Protein AF-A0A7S0CB34-F1 (afdb_monomer_lite)

Structure (mmCIF, N/CA/C/O backbone):
data_AF-A0A7S0CB34-F1
#
_entry.id   AF-A0A7S0CB34-F1
#
loop_
_atom_site.group_PDB
_atom_site.id
_atom_site.type_symbol
_atom_site.label_atom_id
_atom_site.label_alt_id
_atom_site.label_comp_id
_atom_site.label_asym_id
_atom_site.label_entity_id
_atom_site.label_seq_id
_atom_site.pdbx_PDB_ins_code
_atom_site.Cartn_x
_atom_site.Cartn_y
_atom_site.Cartn_z
_atom_site.occupancy
_atom_site.B_iso_or_equiv
_atom_site.auth_seq_id
_atom_site.auth_comp_id
_atom_site.auth_asym_id
_atom_site.auth_atom_id
_atom_site.pdbx_PDB_model_num
ATOM 1 N N . SER A 1 1 ? -10.646 -26.585 28.197 1.00 32.25 1 SER A N 1
ATOM 2 C CA . SER A 1 1 ? -11.184 -27.047 26.901 1.00 32.25 1 SER A CA 1
ATOM 3 C C . SER A 1 1 ? -10.186 -26.702 25.804 1.00 32.25 1 SER A C 1
ATOM 5 O O . SER A 1 1 ? -9.652 -25.599 25.795 1.00 32.25 1 SER A O 1
ATOM 7 N N . LYS A 1 2 ? -9.839 -27.672 24.950 1.00 26.09 2 LYS A N 1
ATOM 8 C CA . LYS A 1 2 ? -8.886 -27.508 23.841 1.00 26.09 2 LYS A CA 1
ATOM 9 C C . LYS A 1 2 ? -9.572 -26.751 22.698 1.00 26.09 2 LYS A C 1
ATOM 11 O O . LYS A 1 2 ? -10.395 -27.343 22.011 1.00 26.09 2 LYS A O 1
ATOM 16 N N . TYR A 1 3 ? -9.233 -25.483 22.486 1.00 27.52 3 TYR A N 1
ATOM 17 C CA . TYR A 1 3 ? -9.590 -24.782 21.252 1.00 27.52 3 TYR A CA 1
ATOM 18 C C . TYR A 1 3 ? -8.430 -24.913 20.265 1.00 27.52 3 TYR A C 1
ATOM 20 O O . TYR A 1 3 ? -7.372 -24.312 20.431 1.00 27.52 3 TYR A O 1
ATOM 28 N N . SER A 1 4 ? -8.625 -25.776 19.271 1.00 24.42 4 SER A N 1
ATOM 29 C CA . SER A 1 4 ? -7.793 -25.855 18.073 1.00 24.42 4 SER A CA 1
ATOM 30 C C . SER A 1 4 ? -8.169 -24.683 17.170 1.00 24.42 4 SER A C 1
ATOM 32 O O . SER A 1 4 ? -9.188 -24.741 16.484 1.00 24.42 4 SER A O 1
ATOM 34 N N . ASN A 1 5 ? -7.371 -23.615 17.175 1.00 32.81 5 ASN A N 1
ATOM 35 C CA . ASN A 1 5 ? -7.509 -22.527 16.208 1.00 32.81 5 ASN A CA 1
ATOM 36 C C . ASN A 1 5 ? -6.935 -22.987 14.867 1.00 32.81 5 ASN A C 1
ATOM 38 O O . ASN A 1 5 ? -5.775 -22.739 14.543 1.00 32.81 5 ASN A O 1
ATOM 42 N N . THR A 1 6 ? -7.740 -23.710 14.097 1.00 26.77 6 THR A N 1
ATOM 43 C CA . THR A 1 6 ? -7.386 -24.065 12.727 1.00 26.77 6 THR A CA 1
ATOM 44 C C . THR A 1 6 ? -7.659 -22.851 11.843 1.00 26.77 6 THR A C 1
ATOM 46 O O . THR A 1 6 ? -8.805 -22.512 11.557 1.00 26.77 6 THR A O 1
ATOM 49 N N . PHE A 1 7 ? -6.589 -22.162 11.452 1.00 36.44 7 PHE A N 1
ATOM 50 C CA . PHE A 1 7 ? -6.625 -21.063 10.493 1.00 36.44 7 PHE A CA 1
ATOM 51 C C . PHE A 1 7 ? -6.937 -21.627 9.107 1.00 36.44 7 PHE A C 1
ATOM 53 O O . PHE A 1 7 ? -6.121 -22.345 8.530 1.00 36.44 7 PHE A O 1
ATOM 60 N N . ILE A 1 8 ? -8.113 -21.319 8.566 1.00 29.48 8 ILE A N 1
ATOM 61 C CA . ILE A 1 8 ? -8.473 -21.735 7.211 1.00 29.48 8 ILE A CA 1
ATOM 62 C C . ILE A 1 8 ? -8.175 -20.568 6.271 1.00 29.48 8 ILE A C 1
ATOM 64 O O . ILE A 1 8 ? -8.863 -19.548 6.278 1.00 29.48 8 ILE A O 1
ATOM 68 N N . HIS A 1 9 ? -7.124 -20.715 5.465 1.00 29.52 9 HIS A N 1
ATOM 69 C CA . HIS A 1 9 ? -6.879 -19.841 4.324 1.00 29.52 9 HIS A CA 1
ATOM 70 C C . HIS A 1 9 ? -7.907 -20.159 3.234 1.00 29.52 9 HIS A C 1
ATOM 72 O O . HIS A 1 9 ? -7.786 -21.155 2.526 1.00 29.52 9 HIS A O 1
ATOM 78 N N . GLY A 1 10 ? -8.939 -19.323 3.115 1.00 25.50 10 GLY A N 1
ATOM 79 C CA . GLY A 1 10 ? -9.795 -19.310 1.934 1.00 25.50 10 GLY A CA 1
ATOM 80 C C . GLY A 1 10 ? -9.061 -18.686 0.744 1.00 25.50 10 GLY A C 1
ATOM 81 O O . GLY A 1 10 ? -8.252 -17.779 0.918 1.00 25.50 10 GLY A O 1
ATOM 82 N N . ASN A 1 11 ? -9.367 -19.149 -0.471 1.00 30.02 11 ASN A N 1
ATOM 83 C CA . ASN A 1 11 ? -8.856 -18.578 -1.730 1.00 30.02 11 ASN A CA 1
ATOM 84 C C . ASN A 1 11 ? -9.379 -17.156 -2.027 1.00 30.02 11 ASN A C 1
ATOM 86 O O . ASN A 1 11 ? -8.926 -16.516 -2.971 1.00 30.02 11 ASN A O 1
ATOM 90 N N . ASP A 1 12 ? -10.279 -16.647 -1.189 1.00 34.66 12 ASP A N 1
ATOM 91 C CA . ASP A 1 12 ? -10.622 -15.236 -1.096 1.00 34.66 12 ASP A CA 1
ATOM 92 C C . ASP A 1 12 ? -9.909 -14.665 0.133 1.00 34.66 12 ASP A C 1
ATOM 94 O O . ASP A 1 12 ? -9.918 -15.306 1.179 1.00 34.66 12 ASP A O 1
ATOM 98 N N . ASN A 1 13 ? -9.372 -13.443 0.071 1.00 37.22 13 ASN A N 1
ATOM 99 C CA . ASN A 1 13 ? -8.692 -12.736 1.180 1.00 37.22 13 ASN A CA 1
ATOM 100 C C . ASN A 1 13 ? -9.557 -12.487 2.452 1.00 37.22 13 ASN A C 1
ATOM 102 O O . ASN A 1 13 ? -9.251 -11.627 3.277 1.00 37.22 13 ASN A O 1
ATOM 106 N N . ARG A 1 14 ? -10.658 -13.219 2.626 1.00 35.69 14 ARG A N 1
ATOM 107 C CA . ARG A 1 14 ? -11.555 -13.223 3.774 1.00 35.69 14 ARG A CA 1
ATOM 108 C C . ARG A 1 14 ? -11.049 -14.241 4.797 1.00 35.69 14 ARG A C 1
ATOM 110 O O . ARG A 1 14 ? -11.250 -15.442 4.644 1.00 35.69 14 ARG A O 1
ATOM 117 N N . PHE A 1 15 ? -10.422 -13.753 5.863 1.00 39.25 15 PHE A N 1
ATOM 118 C CA . PHE A 1 15 ? -10.178 -14.561 7.055 1.00 39.25 15 PHE A CA 1
ATOM 119 C C . PHE A 1 15 ? -11.527 -14.861 7.715 1.00 39.25 15 PHE A C 1
ATOM 121 O O . PHE A 1 15 ? -12.229 -13.951 8.154 1.00 39.25 15 PHE A O 1
ATOM 128 N N . GLN A 1 16 ? -11.921 -16.131 7.758 1.00 33.12 16 GLN A N 1
ATOM 129 C CA . GLN A 1 16 ? -13.013 -16.570 8.619 1.00 33.12 16 GLN A CA 1
ATOM 130 C C . GLN A 1 16 ? -12.401 -17.200 9.862 1.00 33.12 16 GLN A C 1
ATOM 132 O O . GLN A 1 16 ? -11.728 -18.226 9.781 1.00 33.12 16 GLN A O 1
ATOM 137 N N . LEU A 1 17 ? -12.624 -16.565 11.013 1.00 37.72 17 LEU A N 1
ATOM 138 C CA . LEU A 1 17 ? -12.460 -17.249 12.288 1.00 37.72 17 LEU A CA 1
ATOM 139 C C . LEU A 1 17 ? -13.512 -18.375 12.331 1.00 37.72 17 LEU A C 1
ATOM 141 O O . LEU A 1 17 ? -14.672 -18.113 11.995 1.00 37.72 17 LEU A O 1
ATOM 145 N N . PRO A 1 18 ? -13.138 -19.621 12.662 1.00 34.47 18 PRO A N 1
ATOM 146 C CA . PRO A 1 18 ? -14.107 -20.702 12.767 1.00 34.47 18 PRO A CA 1
ATOM 147 C C . PRO A 1 18 ? -15.088 -20.417 13.916 1.00 34.47 18 PRO A C 1
ATOM 149 O O . PRO A 1 18 ? -14.665 -20.034 15.003 1.00 34.47 18 PRO A O 1
ATOM 152 N N . ASN A 1 19 ? -16.382 -20.637 13.649 1.00 38.47 19 ASN A N 1
ATOM 153 C CA . ASN A 1 19 ? -17.557 -20.365 14.496 1.00 38.47 19 ASN A CA 1
ATOM 154 C C . ASN A 1 19 ? -17.943 -18.884 14.625 1.00 38.47 19 ASN A C 1
ATOM 156 O O . ASN A 1 19 ? -17.718 -18.265 15.658 1.00 38.47 19 ASN A O 1
ATOM 160 N N . ILE A 1 20 ? -18.582 -18.346 13.581 1.00 39.75 20 ILE A N 1
ATOM 161 C CA . ILE A 1 20 ? -19.287 -17.060 13.643 1.00 39.75 20 ILE A CA 1
ATOM 162 C C . ILE A 1 20 ? -20.778 -17.330 13.443 1.00 39.75 20 ILE A C 1
ATOM 164 O O . ILE A 1 20 ? -21.241 -17.551 12.323 1.00 39.75 20 ILE A O 1
ATOM 168 N N . THR A 1 21 ? -21.517 -17.347 14.546 1.00 34.41 21 THR A N 1
ATOM 169 C CA . THR A 1 21 ? -22.977 -17.216 14.551 1.00 34.41 21 THR A CA 1
ATOM 170 C C . THR A 1 21 ? -23.347 -15.750 14.313 1.00 34.41 21 THR A C 1
ATOM 172 O O . THR A 1 21 ? -22.563 -14.840 14.576 1.00 34.41 21 THR A O 1
ATOM 175 N N . THR A 1 22 ? -24.531 -15.484 13.761 1.00 38.06 22 THR A N 1
ATOM 176 C CA . THR A 1 22 ? -25.058 -14.119 13.581 1.00 38.06 22 THR A CA 1
ATOM 177 C C . THR A 1 22 ? -24.983 -13.340 14.900 1.00 38.06 22 THR A C 1
ATOM 179 O O . THR A 1 22 ? -25.753 -13.619 15.814 1.00 38.06 22 THR A O 1
ATOM 182 N N . GLY A 1 23 ? -24.028 -12.407 14.998 1.00 46.69 23 GLY A N 1
ATOM 183 C CA . GLY A 1 23 ? -23.670 -11.695 16.232 1.00 46.69 23 GLY A CA 1
ATOM 184 C C . GLY A 1 23 ? -22.160 -11.494 16.441 1.00 46.69 23 GLY A C 1
ATOM 185 O O . GLY A 1 23 ? -21.780 -10.585 17.175 1.00 46.69 23 GLY A O 1
ATOM 186 N N . ASP A 1 24 ? -21.296 -12.271 15.773 1.00 55.41 24 ASP A N 1
ATOM 187 C CA . ASP A 1 24 ? -19.846 -12.215 16.019 1.00 55.41 24 ASP A CA 1
ATOM 188 C C . ASP A 1 24 ? -19.100 -11.205 15.124 1.00 55.41 24 ASP A C 1
ATOM 190 O O . ASP A 1 24 ? -19.267 -11.156 13.899 1.00 55.41 24 ASP A O 1
ATOM 194 N N . CYS A 1 25 ? -18.225 -10.405 15.743 1.00 59.81 25 CYS A N 1
ATOM 195 C CA . CYS A 1 25 ? -17.319 -9.477 15.064 1.00 59.81 25 CYS A CA 1
ATOM 196 C C . CYS A 1 25 ? -16.423 -10.213 14.052 1.00 59.81 25 CYS A C 1
ATOM 198 O O . CYS A 1 25 ? -15.691 -11.140 14.401 1.00 59.81 25 CYS A O 1
ATOM 200 N N . ARG A 1 26 ? -16.428 -9.761 12.792 1.00 71.12 26 ARG A N 1
ATOM 201 C CA . ARG A 1 26 ? -15.591 -10.323 11.720 1.00 71.12 26 ARG A CA 1
ATOM 202 C C . ARG A 1 26 ? -14.388 -9.422 11.465 1.00 71.12 26 ARG A C 1
ATOM 204 O O . ARG A 1 26 ? -14.550 -8.235 11.198 1.00 71.12 26 ARG A O 1
ATOM 211 N N . LEU A 1 27 ? -13.188 -9.997 11.486 1.00 75.81 27 LEU A N 1
ATOM 212 C CA . LEU A 1 27 ? -11.975 -9.311 11.044 1.00 75.81 27 LEU A CA 1
ATOM 213 C C . LEU A 1 27 ? -11.749 -9.586 9.558 1.00 75.81 27 LEU A C 1
ATOM 215 O O . LEU A 1 27 ? -11.579 -10.733 9.149 1.00 75.81 27 LEU A O 1
ATOM 219 N N . VAL A 1 28 ? -11.732 -8.527 8.750 1.00 77.38 28 VAL A N 1
ATOM 220 C CA . VAL A 1 28 ? -11.468 -8.609 7.310 1.00 77.38 28 VAL A CA 1
ATOM 221 C C . VAL A 1 28 ? -10.185 -7.852 6.997 1.00 77.38 28 VAL A C 1
ATOM 223 O O . VAL A 1 28 ? -10.023 -6.698 7.386 1.00 77.38 28 VAL A O 1
ATOM 226 N N . LYS A 1 29 ? -9.274 -8.501 6.269 1.00 81.62 29 LYS A N 1
ATOM 227 C CA . LYS A 1 29 ? -8.067 -7.873 5.728 1.00 81.62 29 LYS A CA 1
ATOM 228 C C . LYS A 1 29 ? -8.308 -7.544 4.257 1.00 81.62 29 LYS A C 1
ATOM 230 O O . LYS A 1 29 ? -8.721 -8.413 3.497 1.00 81.62 29 LYS A O 1
ATOM 235 N N . SER A 1 30 ? -7.983 -6.328 3.834 1.00 78.56 30 SER A N 1
ATOM 236 C CA . SER A 1 30 ? -7.928 -5.979 2.415 1.00 78.56 30 SER A CA 1
ATOM 237 C C . SER A 1 30 ? -6.779 -5.010 2.138 1.00 78.56 30 SER A C 1
ATOM 239 O O . SER A 1 30 ? -6.372 -4.253 3.017 1.00 78.56 30 SER A O 1
ATOM 241 N N . HIS A 1 31 ? -6.256 -5.073 0.916 1.00 78.06 31 HIS A N 1
ATOM 242 C CA . HIS A 1 31 ? -5.383 -4.054 0.331 1.00 78.06 31 HIS A CA 1
ATOM 243 C C . HIS A 1 31 ? -6.101 -3.280 -0.790 1.00 78.06 31 HIS A C 1
ATOM 245 O O . HIS A 1 31 ? -5.501 -2.410 -1.416 1.00 78.06 31 HIS A O 1
ATOM 251 N N . ASP A 1 32 ? -7.380 -3.579 -1.050 1.00 73.81 32 ASP A N 1
ATOM 252 C CA . ASP A 1 32 ? -8.176 -2.847 -2.026 1.00 73.81 32 ASP A CA 1
ATOM 253 C C . ASP A 1 32 ? -8.405 -1.413 -1.553 1.00 73.81 32 ASP A C 1
ATOM 255 O O . ASP A 1 32 ? -8.542 -1.136 -0.358 1.00 73.81 32 ASP A O 1
ATOM 259 N N . ARG A 1 33 ? -8.514 -0.492 -2.512 1.00 70.94 33 ARG A N 1
ATOM 260 C CA . ARG A 1 33 ? -8.807 0.910 -2.230 1.00 70.94 33 ARG A CA 1
ATOM 261 C C . ARG A 1 33 ? -10.061 1.046 -1.367 1.00 70.94 33 ARG A C 1
ATOM 263 O O . ARG A 1 33 ? -11.158 0.637 -1.755 1.00 70.94 33 ARG A O 1
ATOM 270 N N . VAL A 1 34 ? -9.896 1.741 -0.247 1.00 69.06 34 VAL A N 1
ATOM 271 C CA . VAL A 1 34 ? -10.987 2.100 0.654 1.00 69.06 34 VAL A CA 1
ATOM 272 C C . VAL A 1 34 ? -11.957 3.034 -0.074 1.00 69.06 34 VAL A C 1
ATOM 274 O O . VAL A 1 34 ? -11.655 4.192 -0.347 1.00 69.06 34 VAL A O 1
ATOM 277 N N . SER A 1 35 ? -13.115 2.513 -0.477 1.00 66.25 35 SER A N 1
ATOM 278 C CA . SER A 1 35 ? -14.188 3.298 -1.089 1.00 66.25 35 SER A CA 1
ATOM 279 C C . SER A 1 35 ? -15.526 2.590 -0.924 1.00 66.25 35 SER A C 1
ATOM 281 O O . SER A 1 35 ? -15.580 1.364 -0.929 1.00 66.25 35 SER A O 1
ATOM 283 N N . TYR A 1 36 ? -16.620 3.349 -0.887 1.00 52.78 36 TYR A N 1
ATOM 284 C CA . TYR 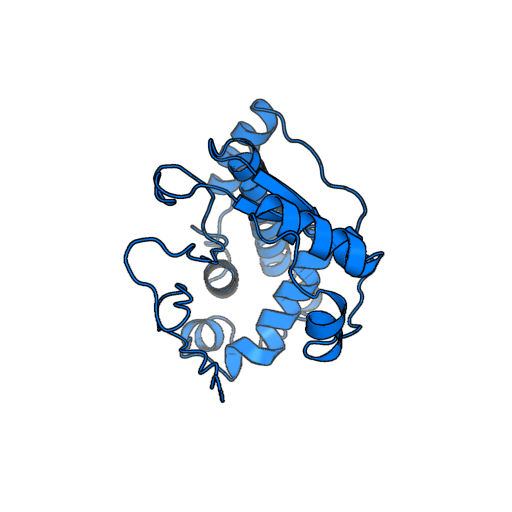A 1 36 ? -17.987 2.813 -0.817 1.00 52.78 36 TYR A CA 1
ATOM 285 C C . TYR A 1 36 ? -18.360 1.816 -1.915 1.00 52.78 36 TYR A C 1
ATOM 287 O O . TYR A 1 36 ? -19.311 1.059 -1.762 1.00 52.78 36 TYR A O 1
ATOM 295 N N . LYS A 1 37 ? -17.674 1.870 -3.061 1.00 61.62 37 LYS A N 1
ATOM 296 C CA . LYS A 1 37 ? -17.946 0.976 -4.192 1.00 61.62 37 LYS A CA 1
ATOM 297 C C . LYS A 1 37 ? -17.308 -0.400 -4.011 1.00 61.62 37 LYS A C 1
ATOM 299 O O . LYS A 1 37 ? -17.675 -1.324 -4.723 1.00 61.62 37 LYS A O 1
ATOM 304 N N . VAL A 1 38 ? -16.337 -0.506 -3.107 1.00 63.78 38 VAL A N 1
ATOM 305 C CA . VAL A 1 38 ? -15.482 -1.685 -2.930 1.00 63.78 38 VAL A CA 1
ATOM 306 C C . VAL A 1 38 ? -15.632 -2.264 -1.525 1.00 63.78 38 VAL A C 1
ATOM 308 O O . VAL A 1 38 ? -15.622 -3.479 -1.363 1.00 63.78 38 VAL A O 1
ATOM 311 N N . MET A 1 39 ? -15.808 -1.411 -0.513 1.00 66.69 39 MET A N 1
ATOM 312 C CA . MET A 1 39 ? -15.961 -1.825 0.876 1.00 66.69 39 MET A CA 1
ATOM 313 C C . MET A 1 39 ? -17.433 -1.785 1.315 1.00 66.69 39 MET A C 1
ATOM 315 O O . MET A 1 39 ? -18.101 -0.764 1.121 1.00 66.69 39 MET A O 1
ATOM 319 N N . PRO A 1 40 ? -17.941 -2.888 1.892 1.00 66.75 40 PRO A N 1
ATOM 320 C CA . PRO A 1 40 ? -19.277 -2.974 2.463 1.00 66.75 40 PRO A CA 1
ATOM 321 C C . PRO A 1 40 ? -19.602 -1.873 3.482 1.00 66.75 40 PRO A C 1
ATOM 323 O O . PRO A 1 40 ? -18.763 -1.459 4.279 1.00 66.75 40 PRO A O 1
ATOM 326 N N . ARG A 1 41 ? -20.865 -1.429 3.487 1.00 63.44 41 ARG A N 1
ATOM 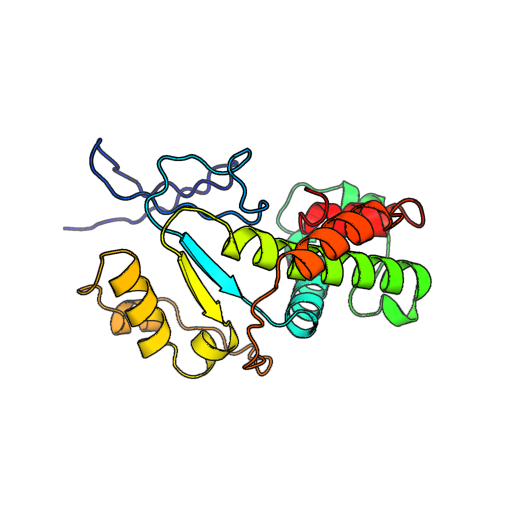327 C CA . ARG A 1 41 ? -21.380 -0.436 4.450 1.00 63.44 41 ARG A CA 1
ATOM 328 C C . ARG A 1 41 ? -21.602 -0.999 5.856 1.00 63.44 41 ARG A C 1
ATOM 330 O O . ARG A 1 41 ? -21.846 -0.225 6.772 1.00 63.44 41 ARG A O 1
ATOM 337 N N . ASP A 1 42 ? -21.568 -2.318 6.017 1.00 68.12 42 ASP A N 1
ATOM 338 C CA . ASP A 1 42 ? -21.734 -3.001 7.304 1.00 68.12 42 ASP A CA 1
ATOM 339 C C . ASP A 1 42 ? -20.438 -3.026 8.134 1.00 68.12 42 ASP A C 1
ATOM 341 O O . ASP A 1 42 ? -20.460 -3.420 9.301 1.00 68.12 42 ASP A O 1
ATOM 345 N N . TYR A 1 43 ? -19.312 -2.562 7.578 1.00 73.38 43 TYR A N 1
ATOM 346 C CA . TYR A 1 43 ? -18.090 -2.358 8.347 1.00 73.38 43 TYR A CA 1
ATOM 347 C C . TYR A 1 43 ? -18.298 -1.282 9.410 1.00 73.38 43 TYR A C 1
ATOM 349 O O . TYR A 1 43 ? -18.625 -0.136 9.116 1.00 73.38 43 TYR A O 1
ATOM 357 N N . GLN A 1 44 ? -18.061 -1.657 10.664 1.00 74.50 44 GLN A N 1
ATOM 358 C CA . GLN A 1 44 ? -18.265 -0.768 11.806 1.00 74.50 44 GLN A CA 1
ATOM 359 C C . GLN A 1 44 ? -17.036 0.091 12.114 1.00 74.50 44 GLN A C 1
ATOM 361 O O . GLN A 1 44 ? -17.169 1.178 12.670 1.00 74.50 44 GLN A O 1
ATOM 366 N N . ARG A 1 45 ? -15.835 -0.415 11.807 1.00 78.62 45 ARG A N 1
ATOM 367 C CA . ARG A 1 45 ? -14.546 0.204 12.140 1.00 78.62 45 ARG A CA 1
ATOM 368 C C . ARG A 1 45 ? -13.480 -0.200 11.125 1.00 78.62 45 ARG A C 1
ATOM 370 O O . ARG A 1 45 ? -13.533 -1.313 10.604 1.00 78.62 45 ARG A O 1
ATOM 377 N N . ALA A 1 46 ? -12.490 0.659 10.896 1.00 82.56 46 ALA A N 1
ATOM 378 C CA . ALA A 1 46 ? -11.328 0.346 10.068 1.00 82.56 46 ALA A CA 1
ATOM 379 C C . ALA A 1 46 ? -10.012 0.631 10.804 1.00 82.56 46 ALA A C 1
ATOM 381 O O . ALA A 1 46 ? -9.809 1.699 11.375 1.00 82.56 46 ALA A O 1
ATOM 382 N N . VAL A 1 47 ? -9.094 -0.334 10.771 1.00 86.50 47 VAL A N 1
ATOM 383 C CA . VAL A 1 47 ? -7.707 -0.142 11.211 1.00 86.50 47 VAL A CA 1
ATOM 384 C C . VAL A 1 47 ? -6.860 0.017 9.958 1.00 86.50 47 VAL A C 1
ATOM 386 O O . VAL A 1 47 ? -6.735 -0.919 9.168 1.00 86.50 47 VAL A O 1
ATOM 389 N N . VAL A 1 48 ? -6.303 1.207 9.758 1.00 87.00 48 VAL A N 1
ATOM 390 C CA . VAL A 1 48 ? -5.503 1.545 8.580 1.00 87.00 48 VAL A CA 1
ATOM 391 C C . VAL A 1 48 ? -4.031 1.528 8.968 1.00 87.00 48 VAL A C 1
ATOM 393 O O . VAL A 1 48 ? -3.561 2.384 9.715 1.00 87.00 48 VAL A O 1
ATOM 396 N N . LEU A 1 49 ? -3.295 0.540 8.461 1.00 87.75 49 LEU A N 1
ATOM 397 C CA . LEU A 1 49 ? -1.858 0.429 8.694 1.00 87.75 49 LEU A CA 1
ATOM 398 C C . LEU A 1 49 ? -1.105 1.269 7.664 1.00 87.75 49 LEU A C 1
ATOM 400 O O . LEU A 1 49 ? -1.189 0.991 6.470 1.00 87.75 49 LEU A O 1
ATOM 404 N N . TYR A 1 50 ? -0.371 2.276 8.129 1.00 85.69 50 TYR A N 1
ATOM 405 C CA . TYR A 1 50 ? 0.459 3.137 7.293 1.00 85.69 50 TYR A CA 1
ATOM 406 C C . TYR A 1 50 ? 1.931 2.744 7.389 1.00 85.69 50 TYR A C 1
ATOM 408 O O . TYR A 1 50 ? 2.465 2.560 8.480 1.00 85.69 50 TYR A O 1
ATOM 416 N N . ARG A 1 51 ? 2.622 2.681 6.254 1.00 85.62 51 ARG A N 1
ATOM 417 C CA . ARG A 1 51 ? 4.083 2.547 6.193 1.00 85.62 51 ARG A CA 1
ATOM 418 C C . ARG A 1 51 ? 4.643 3.647 5.310 1.00 85.62 51 ARG A C 1
ATOM 420 O O . ARG A 1 51 ? 3.985 4.037 4.350 1.00 85.62 51 ARG A O 1
ATOM 427 N N . ASP A 1 52 ? 5.840 4.126 5.623 1.00 84.00 52 ASP A N 1
ATOM 428 C CA . ASP A 1 52 ? 6.540 5.074 4.758 1.00 84.00 52 ASP A CA 1
ATOM 429 C C . ASP A 1 52 ? 6.638 4.526 3.321 1.00 84.00 52 ASP A C 1
ATOM 431 O O . ASP A 1 52 ? 6.888 3.327 3.164 1.00 84.00 52 ASP A O 1
ATOM 435 N N . PRO A 1 53 ? 6.423 5.341 2.272 1.00 84.56 53 PRO A N 1
ATOM 436 C CA . PRO A 1 53 ? 6.482 4.862 0.896 1.00 84.56 53 PRO A CA 1
ATOM 437 C C . PRO A 1 53 ? 7.830 4.222 0.532 1.00 84.56 53 PRO A C 1
ATOM 439 O O . PRO A 1 53 ? 7.839 3.188 -0.130 1.00 84.56 53 PRO A O 1
ATOM 442 N N . ASN A 1 54 ? 8.959 4.771 0.982 1.00 84.50 54 ASN A N 1
ATOM 443 C CA . ASN A 1 54 ? 10.279 4.245 0.619 1.00 84.50 54 ASN A CA 1
ATOM 444 C C . ASN A 1 54 ? 10.542 2.902 1.307 1.00 84.50 54 ASN A C 1
ATOM 446 O O . ASN A 1 54 ? 10.971 1.935 0.681 1.00 84.50 54 ASN A O 1
ATOM 450 N N . ASP A 1 55 ? 10.190 2.816 2.586 1.00 84.19 55 ASP A N 1
ATOM 451 C CA . ASP A 1 55 ? 10.276 1.577 3.356 1.00 84.19 55 ASP A CA 1
ATOM 452 C C . ASP A 1 55 ? 9.315 0.497 2.802 1.00 84.19 55 ASP A C 1
ATOM 454 O O . ASP A 1 55 ? 9.646 -0.684 2.657 1.00 84.19 55 ASP A O 1
ATOM 458 N N . ASN A 1 56 ? 8.107 0.907 2.404 1.00 87.19 56 ASN A N 1
ATOM 459 C CA . ASN A 1 56 ? 7.153 0.022 1.748 1.00 87.19 56 ASN A CA 1
ATOM 460 C C . ASN A 1 56 ? 7.664 -0.459 0.380 1.00 87.19 56 ASN A C 1
ATOM 462 O O . ASN A 1 56 ? 7.481 -1.630 0.056 1.00 87.19 56 ASN A O 1
ATOM 466 N N . MET A 1 57 ? 8.326 0.404 -0.396 1.00 88.94 57 MET A N 1
ATOM 467 C CA . MET A 1 57 ? 8.956 0.043 -1.666 1.00 88.94 57 MET A CA 1
ATOM 468 C C . MET A 1 57 ? 9.991 -1.068 -1.477 1.00 88.94 57 MET A C 1
ATOM 470 O O . MET A 1 57 ? 9.911 -2.098 -2.147 1.00 88.94 57 MET A O 1
ATOM 474 N N . GLU A 1 58 ? 10.917 -0.907 -0.532 1.00 87.25 58 GLU A N 1
ATOM 475 C CA . GLU A 1 58 ? 11.948 -1.915 -0.272 1.00 87.25 58 GLU A CA 1
ATOM 476 C C . GLU A 1 58 ? 11.327 -3.265 0.122 1.00 87.25 58 GLU A C 1
ATOM 478 O O . GLU A 1 58 ? 11.703 -4.324 -0.395 1.00 87.25 58 GLU A O 1
ATOM 483 N N . ALA A 1 59 ? 10.317 -3.237 0.996 1.00 84.88 59 ALA A N 1
ATOM 484 C CA . ALA A 1 59 ? 9.582 -4.434 1.384 1.00 84.88 59 ALA A CA 1
ATOM 485 C C . ALA A 1 59 ? 8.882 -5.105 0.190 1.00 84.88 59 ALA A C 1
ATOM 487 O O . ALA A 1 59 ? 8.910 -6.331 0.075 1.00 84.88 59 ALA A O 1
ATOM 488 N N . ASN A 1 60 ? 8.302 -4.321 -0.721 1.00 87.69 60 ASN A N 1
ATOM 489 C CA . ASN A 1 60 ? 7.642 -4.831 -1.920 1.00 87.69 60 ASN A CA 1
ATOM 490 C C . ASN A 1 60 ? 8.631 -5.467 -2.904 1.00 87.69 60 ASN A C 1
ATOM 492 O O . ASN A 1 60 ? 8.355 -6.547 -3.420 1.00 87.69 60 ASN A O 1
ATOM 496 N N . LEU A 1 61 ? 9.805 -4.868 -3.125 1.00 88.50 61 LEU A N 1
ATOM 497 C CA . LEU A 1 61 ? 10.853 -5.468 -3.964 1.00 88.50 61 LEU A CA 1
ATOM 498 C C . LEU A 1 61 ? 11.335 -6.805 -3.380 1.00 88.50 61 LEU A C 1
ATOM 500 O O . LEU A 1 61 ? 11.481 -7.796 -4.097 1.00 88.50 61 LEU A O 1
ATOM 504 N N . ARG A 1 62 ? 11.497 -6.885 -2.053 1.00 84.94 62 ARG A N 1
ATOM 505 C CA . ARG A 1 62 ? 11.806 -8.148 -1.358 1.00 84.94 62 ARG A CA 1
ATOM 506 C C . ARG A 1 62 ? 10.665 -9.168 -1.473 1.00 84.94 62 ARG A C 1
ATOM 508 O O . ARG A 1 62 ? 10.925 -10.362 -1.613 1.00 84.94 62 ARG A O 1
ATOM 515 N N . TYR A 1 63 ? 9.411 -8.724 -1.448 1.00 82.38 63 TYR A N 1
ATOM 516 C CA . TYR A 1 63 ? 8.251 -9.597 -1.647 1.00 82.38 63 TYR A CA 1
ATOM 517 C C . TYR A 1 63 ? 8.210 -10.188 -3.066 1.00 82.38 63 TYR A C 1
ATOM 519 O O . TYR A 1 63 ? 7.918 -11.376 -3.236 1.00 82.38 63 TYR A O 1
ATOM 527 N N . LEU A 1 64 ? 8.594 -9.403 -4.077 1.00 83.50 64 LEU A N 1
ATOM 528 C CA . LEU A 1 64 ? 8.720 -9.857 -5.466 1.00 83.50 64 LEU A CA 1
ATOM 529 C C . LEU A 1 64 ? 9.878 -10.856 -5.677 1.00 83.50 64 LEU A C 1
ATOM 531 O O . LEU A 1 64 ? 9.846 -11.601 -6.650 1.00 83.50 64 LEU A O 1
ATOM 535 N N . THR A 1 65 ? 10.858 -10.939 -4.761 1.00 77.69 65 THR A N 1
ATOM 536 C CA . THR A 1 65 ? 11.964 -11.919 -4.845 1.00 77.69 65 THR A CA 1
ATOM 537 C C . THR A 1 65 ? 11.759 -13.207 -4.041 1.00 77.69 65 THR A C 1
ATOM 539 O O . THR A 1 65 ? 12.113 -14.283 -4.521 1.00 77.69 65 THR A O 1
ATOM 542 N N . LYS A 1 66 ? 11.251 -13.136 -2.798 1.00 60.72 66 LYS A N 1
ATOM 543 C CA . LYS A 1 66 ? 11.419 -14.231 -1.812 1.00 60.72 66 LYS A CA 1
ATOM 544 C C . LYS A 1 66 ? 10.283 -15.254 -1.697 1.00 60.72 66 LYS A C 1
ATOM 546 O O . LYS A 1 66 ? 10.572 -16.422 -1.445 1.00 60.72 66 LYS A O 1
ATOM 551 N N . GLU A 1 67 ? 9.018 -14.861 -1.836 1.00 52.81 67 GLU A N 1
ATOM 552 C CA . GLU A 1 67 ? 7.873 -15.751 -1.526 1.00 52.81 67 GLU A CA 1
ATOM 553 C C . GLU A 1 67 ? 6.852 -15.880 -2.664 1.00 52.81 67 GLU A C 1
ATOM 555 O O . GLU A 1 67 ? 6.233 -16.932 -2.828 1.00 52.81 67 GLU A O 1
ATOM 560 N N . SER A 1 68 ? 6.741 -14.849 -3.496 1.00 51.69 68 SER A N 1
ATOM 561 C CA . SER A 1 68 ? 5.888 -14.766 -4.686 1.00 51.69 68 SER A CA 1
ATOM 562 C C . SER A 1 68 ? 6.155 -15.864 -5.721 1.00 51.69 68 SER A C 1
ATOM 564 O O . SER A 1 68 ? 5.217 -16.441 -6.266 1.00 51.69 68 SER A O 1
ATOM 566 N N . LEU A 1 69 ? 7.427 -16.208 -5.931 1.00 53.72 69 LEU A N 1
ATOM 567 C CA . LEU A 1 69 ? 7.851 -17.250 -6.871 1.00 53.72 69 LEU A CA 1
ATOM 568 C C . LEU A 1 69 ? 7.656 -18.677 -6.338 1.00 53.72 69 LEU A C 1
ATOM 570 O O . LEU A 1 69 ? 7.574 -19.617 -7.122 1.00 53.72 69 LEU A O 1
ATOM 574 N N . LYS A 1 70 ? 7.599 -18.861 -5.010 1.00 53.53 70 LYS A N 1
ATOM 575 C CA . LYS A 1 70 ? 7.582 -20.194 -4.378 1.00 53.53 70 LYS A CA 1
ATOM 576 C C . LYS A 1 70 ? 6.215 -20.627 -3.847 1.00 53.53 70 LYS A C 1
ATOM 578 O O . LYS A 1 70 ? 6.016 -21.825 -3.669 1.00 53.53 70 LYS A O 1
ATOM 583 N N . LYS A 1 71 ? 5.291 -19.700 -3.556 1.00 51.81 71 LYS A N 1
ATOM 584 C CA . LYS A 1 71 ? 4.021 -20.017 -2.868 1.00 51.81 71 LYS A CA 1
ATOM 585 C C . LYS A 1 71 ? 2.728 -19.585 -3.569 1.00 51.81 71 LYS A C 1
ATOM 587 O O . LYS A 1 71 ? 1.660 -19.789 -3.001 1.00 51.81 71 LYS A O 1
ATOM 592 N N . SER A 1 72 ? 2.757 -19.086 -4.804 1.00 49.00 72 SER A N 1
ATOM 593 C CA . SER A 1 72 ? 1.514 -18.903 -5.569 1.00 49.00 72 SER A CA 1
ATOM 594 C C . SER A 1 72 ? 1.742 -19.017 -7.070 1.00 49.00 72 SER A C 1
ATOM 596 O O . SER A 1 72 ? 2.574 -18.289 -7.593 1.00 49.00 72 SER A O 1
ATOM 598 N N . LEU A 1 73 ? 1.000 -19.923 -7.713 1.00 49.97 73 LEU A N 1
ATOM 599 C CA . LEU A 1 73 ? 0.221 -19.853 -8.971 1.00 49.97 73 LEU A CA 1
ATOM 600 C C . LEU A 1 73 ? 0.375 -18.700 -9.995 1.00 49.97 73 LEU A C 1
ATOM 602 O O . LEU A 1 73 ? -0.427 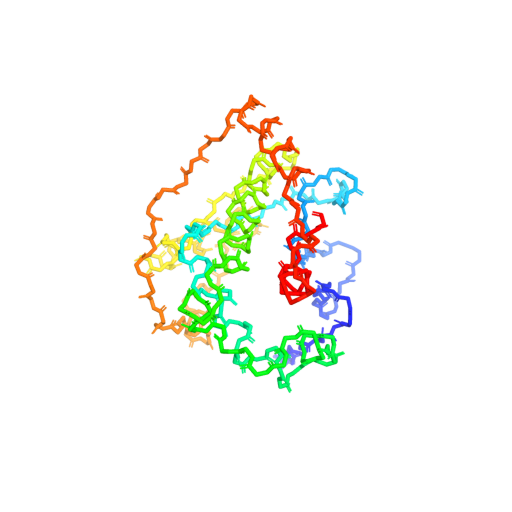-18.631 -10.923 1.00 49.97 73 LEU A O 1
ATOM 606 N N . ASN A 1 74 ? 1.337 -17.788 -9.892 1.00 61.22 74 ASN A N 1
ATOM 607 C CA . ASN A 1 74 ? 1.404 -16.598 -10.731 1.00 61.22 74 ASN A CA 1
ATOM 608 C C . ASN A 1 74 ? 2.526 -16.707 -11.764 1.00 61.22 74 ASN A C 1
ATOM 610 O O . ASN A 1 74 ? 3.497 -15.949 -11.759 1.00 61.22 74 ASN A O 1
ATOM 614 N N . ASN A 1 75 ? 2.336 -17.653 -12.690 1.00 65.12 75 ASN A N 1
ATOM 615 C CA . ASN A 1 75 ? 3.203 -17.886 -13.850 1.00 65.12 75 ASN A CA 1
ATOM 616 C C . ASN A 1 75 ? 3.505 -16.595 -14.627 1.00 65.12 75 ASN A C 1
ATOM 618 O O . ASN A 1 75 ? 4.575 -16.471 -15.203 1.00 65.12 75 ASN A O 1
ATOM 622 N N . ARG A 1 76 ? 2.610 -15.601 -14.569 1.00 75.56 76 ARG A N 1
ATOM 623 C CA . ARG A 1 76 ? 2.749 -14.321 -15.270 1.00 75.56 76 ARG A CA 1
ATOM 624 C C . ARG A 1 76 ? 3.941 -13.485 -14.808 1.00 75.56 76 ARG A C 1
ATOM 626 O O . ARG A 1 76 ? 4.589 -12.882 -15.652 1.00 75.56 76 ARG A O 1
ATOM 633 N N . LEU A 1 77 ? 4.258 -13.415 -13.509 1.00 80.75 77 LEU A N 1
ATOM 634 C CA . LEU A 1 77 ? 5.425 -12.622 -13.089 1.00 80.75 77 LEU A CA 1
ATOM 635 C C . LEU A 1 77 ? 6.719 -13.276 -13.593 1.00 80.75 77 LEU A C 1
ATOM 637 O O . LEU A 1 77 ? 7.591 -12.582 -14.093 1.00 80.75 77 LEU A O 1
ATOM 641 N N . ILE A 1 78 ? 6.802 -14.608 -13.538 1.00 77.81 78 ILE A N 1
ATOM 642 C CA . ILE A 1 78 ? 7.935 -15.378 -14.075 1.00 77.81 78 ILE A CA 1
ATOM 643 C C . ILE A 1 78 ? 8.042 -15.210 -15.595 1.00 77.81 78 ILE A C 1
ATOM 645 O O . ILE A 1 78 ? 9.127 -14.970 -16.113 1.00 77.81 78 ILE A O 1
ATOM 649 N N . GLU A 1 79 ? 6.914 -15.311 -16.296 1.00 82.56 79 GLU A N 1
ATOM 650 C CA . GLU A 1 79 ? 6.819 -15.216 -17.755 1.00 82.56 79 GLU A CA 1
ATOM 651 C C . GLU A 1 79 ? 7.194 -13.823 -18.271 1.00 82.56 79 GLU A C 1
ATOM 653 O O . GLU A 1 79 ? 7.932 -13.702 -19.245 1.00 82.56 79 GLU A O 1
ATOM 658 N N . TYR A 1 80 ? 6.705 -12.766 -17.617 1.00 85.06 80 TYR A N 1
ATOM 659 C CA . TYR A 1 80 ? 6.873 -11.388 -18.083 1.00 85.06 80 TYR A CA 1
ATOM 660 C C . TYR A 1 80 ? 8.040 -10.638 -17.427 1.00 85.06 80 TYR A C 1
ATOM 662 O O . TYR A 1 80 ? 8.382 -9.556 -17.903 1.00 85.06 80 TYR A O 1
ATOM 670 N N . CYS A 1 81 ? 8.662 -11.189 -16.379 1.00 86.00 81 CYS A N 1
ATOM 671 C CA . CYS A 1 81 ? 9.891 -10.680 -15.754 1.00 86.00 81 CYS A CA 1
ATOM 672 C C . CYS A 1 81 ? 11.021 -11.736 -15.735 1.00 86.00 81 CYS A C 1
ATOM 674 O O . CYS A 1 81 ? 11.607 -11.980 -14.673 1.00 86.00 81 CYS A O 1
ATOM 676 N N . PRO A 1 82 ? 11.349 -12.395 -16.863 1.00 82.25 82 PRO A N 1
ATOM 677 C CA . PRO A 1 82 ? 12.337 -13.466 -16.859 1.00 82.25 82 PRO A CA 1
ATOM 678 C C . PRO A 1 82 ? 13.723 -12.916 -16.501 1.00 82.25 82 PRO A C 1
ATOM 680 O O . PRO A 1 82 ? 14.204 -11.965 -17.113 1.00 82.25 82 PRO A O 1
ATOM 683 N N . GLY A 1 83 ? 14.367 -13.516 -15.497 1.00 78.12 83 GLY A N 1
ATOM 684 C CA . GLY A 1 83 ? 15.728 -13.154 -15.083 1.00 78.12 83 GLY A CA 1
ATOM 685 C C . GLY A 1 83 ? 15.864 -11.799 -14.379 1.00 78.12 83 GLY A C 1
ATOM 686 O O . GLY A 1 83 ? 16.987 -11.383 -14.107 1.00 78.12 83 GLY A O 1
ATOM 687 N N . VAL A 1 84 ? 14.757 -11.117 -14.064 1.00 85.19 84 VAL A N 1
ATOM 688 C CA . VAL A 1 84 ? 14.796 -9.854 -13.316 1.00 85.19 84 VAL A CA 1
ATOM 689 C C . VAL A 1 84 ? 15.128 -10.134 -11.852 1.00 85.19 84 VAL A C 1
ATOM 691 O O . VAL A 1 84 ? 14.362 -10.786 -11.141 1.00 85.19 84 VAL A O 1
ATOM 694 N N . ASP A 1 85 ? 16.244 -9.585 -11.378 1.00 88.75 85 ASP A N 1
ATOM 695 C CA . ASP A 1 85 ? 16.510 -9.449 -9.948 1.00 88.75 85 ASP A CA 1
ATOM 696 C C . ASP A 1 85 ? 15.893 -8.136 -9.453 1.00 88.75 85 ASP A C 1
ATOM 698 O O . ASP A 1 85 ? 16.438 -7.050 -9.654 1.00 88.75 85 ASP A O 1
ATOM 702 N N . PHE A 1 86 ? 14.739 -8.226 -8.787 1.00 89.44 86 PHE A N 1
ATOM 703 C CA . PHE A 1 86 ? 14.033 -7.045 -8.285 1.00 89.44 86 PHE A CA 1
ATOM 704 C C . PHE A 1 86 ? 14.844 -6.230 -7.264 1.00 89.44 86 PHE A C 1
ATOM 706 O O . PHE A 1 86 ? 14.564 -5.047 -7.095 1.00 89.44 86 PHE A O 1
ATOM 713 N N . LEU A 1 87 ? 15.862 -6.810 -6.613 1.00 89.56 87 LEU A N 1
ATOM 714 C CA . LEU A 1 87 ? 16.756 -6.065 -5.716 1.00 89.56 87 LEU A CA 1
ATOM 715 C C . LEU A 1 87 ? 17.839 -5.283 -6.469 1.00 89.56 87 LEU A C 1
ATOM 717 O O . LEU A 1 87 ? 18.492 -4.425 -5.882 1.00 89.56 87 LEU A O 1
ATOM 721 N N . ARG A 1 88 ? 18.021 -5.560 -7.762 1.00 91.69 88 ARG A N 1
ATOM 722 C CA . ARG A 1 88 ? 18.961 -4.869 -8.654 1.00 91.69 88 ARG A CA 1
ATOM 723 C C . ARG A 1 88 ? 18.276 -4.132 -9.801 1.00 91.69 88 ARG A C 1
ATOM 725 O O . ARG A 1 88 ? 18.956 -3.566 -10.655 1.00 91.69 88 ARG A O 1
ATOM 732 N N . TRP A 1 89 ? 16.945 -4.093 -9.803 1.00 92.62 89 TRP A N 1
ATOM 733 C CA . TRP A 1 89 ? 16.149 -3.593 -10.922 1.00 92.62 89 TRP A CA 1
ATOM 734 C C . TRP A 1 89 ? 16.510 -2.163 -11.329 1.00 92.62 89 TRP A C 1
ATOM 736 O O . TRP A 1 89 ? 16.610 -1.880 -12.516 1.00 92.62 89 TRP A O 1
ATOM 746 N N . GLU A 1 90 ? 16.782 -1.282 -10.366 1.00 94.50 90 GLU A N 1
ATOM 747 C CA . GLU A 1 90 ? 17.236 0.086 -10.640 1.00 94.50 90 GLU A CA 1
ATOM 748 C C . GLU A 1 90 ? 18.490 0.130 -11.519 1.00 94.50 90 GLU A C 1
ATOM 750 O O . GLU A 1 90 ? 18.584 0.948 -12.431 1.00 94.50 90 GLU A O 1
ATOM 755 N N . LYS A 1 91 ? 19.445 -0.767 -11.263 1.00 94.31 91 LYS A N 1
ATOM 756 C CA . LYS A 1 91 ? 20.703 -0.839 -12.004 1.00 94.31 91 LYS A CA 1
ATOM 757 C C . LYS A 1 91 ? 20.517 -1.494 -13.369 1.00 94.31 91 LYS A C 1
ATOM 759 O O . LYS A 1 91 ? 21.105 -1.036 -14.345 1.00 94.31 91 LYS A O 1
ATOM 764 N N . ASP A 1 92 ? 19.744 -2.575 -13.417 1.00 91.81 92 ASP A N 1
ATOM 765 C CA . ASP A 1 92 ? 19.658 -3.436 -14.596 1.00 91.81 92 ASP A CA 1
ATOM 766 C C . ASP A 1 92 ? 18.611 -2.923 -15.620 1.00 91.81 92 ASP A C 1
ATOM 768 O O . ASP A 1 92 ? 18.796 -3.091 -16.824 1.00 91.81 92 ASP A O 1
ATOM 772 N N . ASP A 1 93 ? 17.546 -2.243 -15.171 1.00 92.50 93 ASP A N 1
ATOM 773 C CA . ASP A 1 93 ? 16.551 -1.552 -16.013 1.00 92.50 93 ASP A CA 1
ATOM 774 C C . ASP A 1 93 ? 15.974 -0.306 -15.291 1.00 92.50 93 ASP A C 1
ATOM 776 O O . ASP A 1 93 ? 14.851 -0.329 -14.760 1.00 92.50 93 ASP A O 1
ATOM 780 N N . PRO A 1 94 ? 16.713 0.824 -15.291 1.00 93.44 94 PRO A N 1
ATOM 781 C CA . PRO A 1 94 ? 16.332 2.034 -14.558 1.00 93.44 94 PRO A CA 1
ATOM 782 C C . PRO A 1 94 ? 15.009 2.634 -15.041 1.00 93.44 94 PRO A C 1
ATOM 784 O O . PRO A 1 94 ? 14.271 3.244 -14.268 1.00 93.44 94 PRO A O 1
ATOM 787 N N . LYS A 1 95 ? 14.665 2.468 -16.322 1.00 92.88 95 LYS A N 1
ATOM 788 C CA . LYS A 1 95 ? 13.465 3.078 -16.906 1.00 92.88 95 LYS A CA 1
ATOM 789 C C . LYS A 1 95 ? 12.195 2.379 -16.415 1.00 92.88 95 LYS A C 1
ATOM 791 O O . LYS A 1 95 ? 11.227 3.046 -16.025 1.00 92.88 95 LYS A O 1
ATOM 796 N N . SER A 1 96 ? 12.199 1.045 -16.411 1.00 92.69 96 SER A N 1
ATOM 797 C CA . SER A 1 96 ? 11.110 0.253 -15.833 1.00 92.69 96 SER A CA 1
ATOM 798 C C . SER A 1 96 ? 11.020 0.455 -14.326 1.00 92.69 96 SER A C 1
ATOM 800 O O . SER A 1 96 ? 9.921 0.693 -13.821 1.00 92.69 96 SER A O 1
ATOM 802 N N . TYR A 1 97 ? 12.161 0.448 -13.629 1.00 93.75 97 TYR A N 1
ATOM 803 C CA . TYR A 1 97 ? 12.221 0.704 -12.193 1.00 93.75 97 TYR A CA 1
ATOM 804 C C . TYR A 1 97 ? 11.596 2.055 -11.828 1.00 93.75 97 TYR A C 1
ATOM 806 O O . TYR A 1 97 ? 10.673 2.103 -11.021 1.00 93.75 97 TYR A O 1
ATOM 814 N N . MET A 1 98 ? 11.986 3.148 -12.491 1.00 94.31 98 MET A N 1
ATOM 815 C CA . MET A 1 98 ? 11.425 4.476 -12.210 1.00 94.31 98 MET A CA 1
ATOM 816 C C . MET A 1 98 ? 9.920 4.561 -12.486 1.00 94.31 98 MET A C 1
ATOM 818 O O . MET A 1 98 ? 9.190 5.253 -11.772 1.00 94.31 98 MET A O 1
ATOM 822 N N . THR A 1 99 ? 9.423 3.839 -13.494 1.00 93.62 99 THR A N 1
ATOM 823 C CA . THR A 1 99 ? 7.976 3.759 -13.752 1.00 93.62 99 THR A CA 1
ATOM 824 C C . THR A 1 99 ? 7.256 2.997 -12.641 1.00 93.62 99 THR A C 1
ATOM 826 O O . THR A 1 99 ? 6.203 3.438 -12.177 1.00 93.62 99 THR A O 1
ATOM 829 N N . PHE A 1 100 ? 7.832 1.884 -12.186 1.00 93.44 100 PHE A N 1
ATOM 830 C CA . PHE A 1 100 ? 7.318 1.106 -11.065 1.00 93.44 100 PHE A CA 1
ATOM 831 C C . PHE A 1 100 ? 7.312 1.919 -9.762 1.00 93.44 100 PHE A C 1
ATOM 833 O O . PHE A 1 100 ? 6.287 1.962 -9.085 1.00 93.44 100 PHE A O 1
ATOM 840 N N . VAL A 1 101 ? 8.395 2.647 -9.463 1.00 93.25 101 VAL A N 1
ATOM 841 C CA . VAL A 1 101 ? 8.492 3.557 -8.309 1.00 93.25 101 VAL A CA 1
ATOM 842 C C . VAL A 1 101 ? 7.416 4.631 -8.364 1.00 93.25 101 VAL A C 1
ATOM 844 O O . VAL A 1 101 ? 6.669 4.806 -7.404 1.00 93.25 101 VAL A O 1
ATOM 847 N N . LYS A 1 102 ? 7.260 5.300 -9.510 1.00 93.31 102 LYS A N 1
ATOM 848 C CA . LYS A 1 102 ? 6.216 6.313 -9.694 1.00 93.31 102 LYS A CA 1
ATOM 849 C C . LYS A 1 102 ? 4.818 5.739 -9.457 1.00 93.31 102 LYS A C 1
ATOM 851 O O . LYS A 1 102 ? 4.005 6.372 -8.783 1.00 93.31 102 LYS A O 1
ATOM 856 N N . MET A 1 103 ? 4.539 4.551 -9.996 1.00 92.94 103 MET A N 1
ATOM 857 C CA . MET A 1 103 ? 3.259 3.875 -9.799 1.00 92.94 103 MET A CA 1
ATOM 858 C C . MET A 1 103 ? 3.026 3.530 -8.328 1.00 92.94 103 MET A C 1
ATOM 860 O O . MET A 1 103 ? 1.965 3.850 -7.796 1.00 92.94 103 MET A O 1
ATOM 864 N N . HIS A 1 104 ? 4.011 2.924 -7.662 1.00 92.19 104 HIS A N 1
ATOM 865 C CA . HIS A 1 104 ? 3.967 2.604 -6.234 1.00 92.19 104 HIS A CA 1
ATOM 866 C C . HIS A 1 104 ? 3.676 3.847 -5.396 1.00 92.19 104 HIS A C 1
ATOM 868 O O . HIS A 1 104 ? 2.689 3.859 -4.667 1.00 92.19 104 HIS A O 1
ATOM 874 N N . THR A 1 105 ? 4.473 4.908 -5.545 1.00 90.06 105 THR A N 1
ATOM 875 C CA . THR A 1 105 ? 4.362 6.104 -4.703 1.00 90.06 105 THR A CA 1
ATOM 876 C C . THR A 1 105 ? 2.994 6.756 -4.859 1.00 90.06 105 THR A C 1
ATOM 878 O O . THR A 1 105 ? 2.349 7.087 -3.867 1.00 90.06 105 THR A O 1
ATOM 881 N N . ILE A 1 106 ? 2.507 6.900 -6.098 1.00 90.44 106 ILE A N 1
ATOM 882 C CA . ILE A 1 106 ? 1.183 7.479 -6.340 1.00 90.44 106 ILE A CA 1
ATOM 883 C C . ILE A 1 106 ? 0.093 6.575 -5.761 1.00 90.44 106 ILE A C 1
ATOM 885 O O . ILE A 1 106 ? -0.791 7.077 -5.074 1.00 90.44 106 ILE A O 1
ATOM 889 N N . SER A 1 107 ? 0.147 5.264 -6.006 1.00 89.50 107 SER A N 1
ATOM 890 C CA . SER A 1 107 ? -0.878 4.311 -5.546 1.00 89.50 107 SER A CA 1
ATOM 891 C C . SER A 1 107 ? -0.956 4.239 -4.025 1.00 89.50 107 SER A C 1
ATOM 893 O O . SER A 1 107 ? -2.047 4.287 -3.459 1.00 89.50 107 SER A O 1
ATOM 895 N N . HIS A 1 108 ? 0.204 4.175 -3.371 1.00 87.94 108 HIS A N 1
ATOM 896 C CA . HIS A 1 108 ? 0.343 4.106 -1.923 1.00 87.94 108 HIS A CA 1
ATOM 897 C C . HIS A 1 108 ? -0.222 5.360 -1.260 1.00 87.94 108 HIS A C 1
ATOM 899 O O . HIS A 1 108 ? -1.138 5.266 -0.451 1.00 87.94 108 HIS A O 1
ATOM 905 N N . THR A 1 109 ? 0.229 6.549 -1.664 1.00 86.75 109 THR A N 1
ATOM 906 C CA . THR A 1 109 ? -0.271 7.821 -1.111 1.00 86.75 109 THR A CA 1
ATOM 907 C C . THR A 1 109 ? -1.765 8.002 -1.380 1.00 86.75 109 THR A C 1
ATOM 909 O O . THR A 1 109 ? -2.536 8.391 -0.500 1.00 86.75 109 THR A O 1
ATOM 912 N N . ARG A 1 110 ? -2.206 7.647 -2.590 1.00 87.44 110 ARG A N 1
ATOM 913 C CA . ARG A 1 110 ? -3.611 7.697 -2.992 1.00 87.44 110 ARG A CA 1
ATOM 914 C C . ARG A 1 110 ? -4.494 6.807 -2.120 1.00 87.44 110 ARG A C 1
ATOM 916 O O . ARG A 1 110 ? -5.590 7.234 -1.768 1.00 87.44 110 ARG A O 1
ATOM 923 N N . PHE A 1 111 ? -4.049 5.606 -1.753 1.00 86.94 111 PHE A N 1
ATOM 924 C CA . PHE A 1 111 ? -4.798 4.722 -0.857 1.00 86.94 111 PHE A CA 1
ATOM 925 C C . PHE A 1 111 ? -5.151 5.422 0.466 1.00 86.94 111 PHE A C 1
ATOM 927 O O . PHE A 1 111 ? -6.323 5.438 0.841 1.00 86.94 111 PHE A O 1
ATOM 934 N N . TYR A 1 112 ? -4.182 6.064 1.130 1.00 85.94 112 TYR A N 1
ATOM 935 C CA . TYR A 1 112 ? -4.420 6.720 2.425 1.00 85.94 112 TYR A CA 1
ATOM 936 C C . TYR A 1 112 ? -5.301 7.957 2.318 1.00 85.94 112 TYR A C 1
ATOM 938 O O . TYR A 1 112 ? -6.155 8.165 3.175 1.00 85.94 112 TYR A O 1
ATOM 946 N N . CYS A 1 113 ? -5.158 8.727 1.240 1.00 86.00 113 CYS A N 1
ATOM 947 C CA . CYS A 1 113 ? -6.083 9.812 0.924 1.00 86.00 113 CYS A CA 1
ATOM 948 C C . CYS A 1 113 ? -7.548 9.319 0.881 1.00 86.00 113 CYS A C 1
ATOM 950 O O . CYS A 1 113 ? -8.446 9.961 1.426 1.00 86.00 113 CYS A O 1
ATOM 952 N N . HIS A 1 114 ? -7.816 8.163 0.261 1.00 83.69 114 HIS A N 1
ATOM 953 C CA . HIS A 1 114 ? -9.180 7.617 0.210 1.00 83.69 114 HIS A CA 1
ATOM 954 C C . HIS A 1 114 ? -9.604 6.976 1.534 1.00 83.69 114 HIS A C 1
ATOM 956 O O . HIS A 1 114 ? -10.768 7.083 1.910 1.00 83.69 114 HIS A O 1
ATOM 962 N N . ALA A 1 115 ? -8.665 6.386 2.277 1.00 83.25 115 ALA A N 1
ATOM 963 C CA . ALA A 1 115 ? -8.922 5.858 3.613 1.00 83.25 115 ALA A CA 1
ATOM 964 C C . ALA A 1 115 ? -9.341 6.955 4.609 1.00 83.25 115 ALA A C 1
ATOM 966 O O . ALA A 1 115 ? -10.243 6.726 5.408 1.00 83.25 115 ALA A O 1
ATOM 967 N N . GLN A 1 116 ? -8.762 8.162 4.526 1.00 81.25 116 GLN A N 1
ATOM 968 C CA . GLN A 1 116 ? -9.143 9.325 5.352 1.00 81.25 116 GLN A CA 1
ATOM 969 C C . GLN A 1 116 ? -10.605 9.745 5.165 1.00 81.25 116 GLN A C 1
ATOM 971 O O . GLN A 1 116 ? -11.205 10.332 6.060 1.00 81.25 116 GLN A O 1
ATOM 976 N N . LYS A 1 117 ? -11.176 9.443 3.998 1.00 79.12 117 LYS A N 1
ATOM 977 C CA . LYS A 1 117 ? -12.540 9.819 3.604 1.00 79.12 117 LYS A CA 1
ATOM 978 C C . LYS A 1 117 ? -13.542 8.688 3.791 1.00 79.12 117 LYS A C 1
ATOM 980 O O . LYS A 1 117 ? -14.704 8.819 3.403 1.00 79.12 117 LYS A O 1
ATOM 985 N N . TYR A 1 118 ?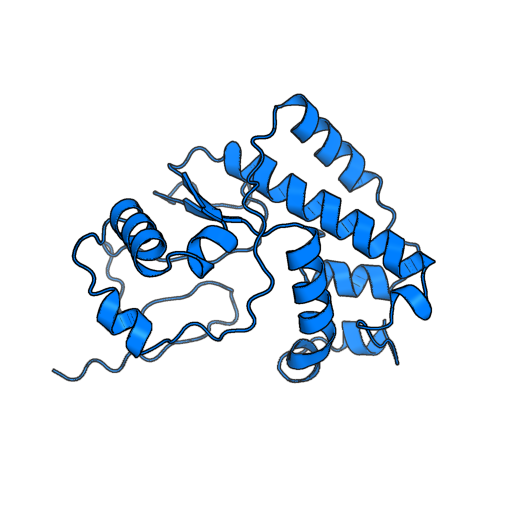 -13.096 7.554 4.320 1.00 79.38 118 TYR A N 1
ATOM 986 C CA . TYR A 1 118 ? -13.972 6.428 4.578 1.00 79.38 118 TYR A CA 1
ATOM 987 C C . TYR A 1 118 ? -14.910 6.780 5.738 1.00 79.38 118 TYR A C 1
ATOM 989 O O . TYR A 1 118 ? -14.440 7.233 6.777 1.00 79.38 118 TYR A O 1
ATOM 997 N N . PRO A 1 119 ? -16.233 6.611 5.597 1.00 76.44 119 PRO A N 1
ATOM 998 C CA . PRO A 1 119 ? -17.201 7.108 6.582 1.00 76.44 119 PRO A CA 1
ATOM 999 C C . PRO A 1 119 ? -17.307 6.260 7.845 1.00 76.44 119 PRO A C 1
ATOM 1001 O O . PRO A 1 119 ? -18.156 6.538 8.688 1.00 76.44 119 PRO A O 1
ATOM 1004 N N . VAL A 1 120 ? -16.538 5.177 7.943 1.00 78.75 120 VAL A N 1
ATOM 1005 C CA . VAL A 1 120 ? -16.533 4.361 9.151 1.00 78.75 120 VAL A CA 1
ATOM 1006 C C . VAL A 1 120 ? -15.457 4.921 10.079 1.00 78.75 120 VAL A C 1
ATOM 1008 O O . VAL A 1 120 ? -14.394 5.336 9.598 1.00 78.75 120 VAL A O 1
ATOM 1011 N N . PRO A 1 121 ? -15.687 4.911 11.402 1.00 83.00 121 PRO A N 1
ATOM 1012 C CA . PRO A 1 121 ? -14.651 5.230 12.370 1.00 83.00 121 PRO A CA 1
ATOM 1013 C C . PRO A 1 121 ? -13.357 4.500 12.018 1.00 83.00 121 PRO A C 1
ATOM 1015 O O . PRO A 1 121 ? -13.360 3.283 11.814 1.00 83.00 121 PRO A O 1
ATOM 1018 N N . SER A 1 122 ? -12.258 5.244 11.924 1.00 84.56 122 SER A N 1
ATOM 1019 C CA . SER A 1 122 ? -10.972 4.713 11.482 1.00 84.56 122 SER A CA 1
ATOM 1020 C C . SER A 1 122 ? -9.861 5.117 12.441 1.00 84.56 122 SER A C 1
ATOM 1022 O O . SER A 1 122 ? -9.815 6.264 12.883 1.00 84.56 122 SER A O 1
ATOM 1024 N N . ILE A 1 123 ? -8.950 4.190 12.733 1.00 86.50 123 ILE A N 1
ATOM 1025 C CA . ILE A 1 123 ? -7.676 4.482 13.394 1.00 86.50 123 ILE A CA 1
ATOM 1026 C C . ILE A 1 123 ? -6.541 4.274 12.393 1.00 86.50 123 ILE A C 1
ATOM 1028 O O . ILE A 1 123 ? -6.503 3.264 11.690 1.00 86.50 123 ILE A O 1
ATOM 1032 N N . PHE A 1 124 ? -5.618 5.230 12.331 1.00 86.88 124 PHE A N 1
ATOM 1033 C CA . PHE A 1 124 ? -4.412 5.137 11.515 1.00 86.88 124 PHE A CA 1
ATOM 1034 C C . PHE A 1 124 ? -3.240 4.777 12.417 1.00 86.88 124 PHE A C 1
ATOM 1036 O O . PHE A 1 124 ? -2.939 5.500 13.364 1.00 86.88 124 PHE A O 1
ATOM 1043 N N . VAL A 1 125 ? -2.586 3.656 12.130 1.00 87.12 125 VAL A N 1
ATOM 1044 C CA . VAL A 1 125 ? -1.454 3.158 12.915 1.00 87.12 125 VAL A CA 1
ATOM 1045 C C . VAL A 1 125 ? -0.245 3.060 12.004 1.00 87.12 125 VAL A C 1
ATOM 1047 O O . VAL A 1 125 ? -0.278 2.358 10.992 1.00 87.12 125 VAL A O 1
ATOM 1050 N N . THR A 1 126 ? 0.829 3.769 12.341 1.00 86.00 126 THR A N 1
ATOM 1051 C CA . THR A 1 126 ? 2.060 3.710 11.552 1.00 86.00 126 THR A CA 1
ATOM 1052 C C . THR A 1 126 ? 2.868 2.463 11.904 1.00 86.00 126 THR A C 1
ATOM 1054 O O . THR A 1 126 ? 2.919 2.025 13.055 1.00 86.00 126 THR A O 1
ATOM 1057 N N . TYR A 1 127 ? 3.550 1.900 10.911 1.00 84.69 127 TYR A N 1
ATOM 1058 C CA . TYR A 1 127 ? 4.480 0.789 11.090 1.00 84.69 127 TYR A CA 1
ATOM 1059 C C . TYR A 1 127 ? 5.604 1.157 12.070 1.00 84.69 127 TYR A C 1
ATOM 1061 O O . TYR A 1 127 ? 5.985 0.344 12.904 1.00 84.69 127 TYR A O 1
ATOM 1069 N N . ALA A 1 128 ? 6.058 2.414 12.043 1.00 82.12 128 ALA A N 1
ATOM 1070 C CA . ALA A 1 128 ? 7.022 2.947 13.001 1.00 82.12 128 ALA A CA 1
ATOM 1071 C C . ALA A 1 128 ? 6.514 2.878 14.448 1.00 82.12 128 ALA A C 1
ATOM 1073 O O . ALA A 1 128 ? 7.249 2.457 15.336 1.00 82.12 128 ALA A O 1
ATOM 1074 N N . HIS A 1 129 ? 5.253 3.252 14.688 1.00 80.50 129 HIS A N 1
ATOM 1075 C CA . HIS A 1 129 ? 4.665 3.192 16.025 1.00 80.50 129 HIS A CA 1
ATOM 1076 C C . HIS A 1 129 ? 4.585 1.750 16.540 1.00 80.50 129 HIS A C 1
ATOM 1078 O O . HIS A 1 129 ? 4.963 1.500 17.681 1.00 80.50 129 HIS A O 1
ATOM 1084 N N . LEU A 1 130 ? 4.191 0.803 15.679 1.00 83.44 130 LEU A N 1
ATOM 1085 C CA . LEU A 1 130 ? 4.180 -0.624 16.013 1.00 83.44 130 LEU A CA 1
ATOM 1086 C C . LEU A 1 130 ? 5.571 -1.146 16.390 1.00 83.44 130 LEU A C 1
ATOM 1088 O O . LEU A 1 130 ? 5.672 -1.949 17.308 1.00 83.44 130 LEU A O 1
ATOM 1092 N N . LEU A 1 131 ? 6.633 -0.704 15.709 1.00 82.50 131 LEU A N 1
ATOM 1093 C CA . LEU A 1 131 ? 8.004 -1.120 16.019 1.00 82.50 131 LEU A CA 1
ATOM 1094 C C . LEU A 1 131 ? 8.555 -0.481 17.300 1.00 82.50 131 LEU A C 1
ATOM 1096 O O . LEU A 1 131 ? 9.257 -1.154 18.050 1.00 82.50 131 LEU A O 1
ATOM 1100 N N . ASN A 1 132 ? 8.252 0.796 17.538 1.00 83.94 132 ASN A N 1
ATOM 1101 C CA . ASN A 1 132 ? 8.804 1.550 18.664 1.00 83.94 132 ASN A CA 1
ATOM 1102 C C . ASN A 1 132 ? 8.154 1.171 20.001 1.00 83.94 132 ASN A C 1
ATOM 1104 O O . ASN A 1 132 ? 8.858 1.030 20.996 1.00 83.94 132 ASN A O 1
ATOM 1108 N N . ASP A 1 133 ? 6.828 1.010 20.024 1.00 85.69 133 ASP A N 1
ATOM 1109 C CA . ASP A 1 133 ? 6.082 0.591 21.214 1.00 85.69 133 ASP A CA 1
ATOM 1110 C C . ASP A 1 133 ? 4.946 -0.369 20.819 1.00 85.69 133 ASP A C 1
ATOM 1112 O O . ASP A 1 133 ? 3.778 0.028 20.705 1.00 85.69 133 ASP A O 1
ATOM 1116 N N . PRO A 1 134 ? 5.272 -1.651 20.566 1.00 84.12 134 PRO A N 1
ATOM 1117 C CA . PRO A 1 134 ? 4.285 -2.620 20.111 1.00 84.12 134 PRO A CA 1
ATOM 1118 C C . PRO A 1 134 ? 3.158 -2.810 21.121 1.00 84.12 134 PRO A C 1
ATOM 1120 O O . PRO A 1 134 ? 2.005 -2.945 20.722 1.00 84.12 134 PRO A O 1
ATOM 1123 N N . MET A 1 135 ? 3.458 -2.797 22.422 1.00 83.44 135 MET A N 1
ATOM 1124 C CA . MET A 1 135 ? 2.447 -3.017 23.456 1.00 83.44 135 MET A CA 1
ATOM 1125 C C . MET A 1 135 ? 1.367 -1.938 23.403 1.00 83.44 135 MET A C 1
ATOM 1127 O O . MET A 1 135 ? 0.186 -2.273 23.289 1.00 83.44 135 MET A O 1
ATOM 1131 N N . VAL A 1 136 ? 1.763 -0.663 23.409 1.00 85.00 136 VAL A N 1
ATOM 1132 C CA . VAL A 1 136 ? 0.819 0.460 23.348 1.00 85.00 136 VAL A CA 1
ATOM 1133 C C . VAL A 1 136 ? 0.080 0.486 22.010 1.00 85.00 136 VAL A C 1
ATOM 1135 O O . VAL A 1 136 ? -1.143 0.635 21.981 1.00 85.00 136 VAL A O 1
ATOM 1138 N N . ALA A 1 137 ? 0.781 0.269 20.895 1.00 84.81 137 ALA A N 1
ATOM 1139 C CA . ALA A 1 137 ? 0.165 0.263 19.572 1.00 84.81 137 ALA A CA 1
ATOM 1140 C C . ALA A 1 137 ? -0.910 -0.836 19.434 1.00 84.81 137 ALA A C 1
ATOM 1142 O O . ALA A 1 137 ? -2.020 -0.565 18.964 1.00 84.81 137 ALA A O 1
ATOM 1143 N N . PHE A 1 138 ? -0.623 -2.064 19.887 1.00 84.69 138 PHE A N 1
ATOM 1144 C CA . PHE A 1 138 ? -1.595 -3.161 19.875 1.00 84.69 138 PHE A CA 1
ATOM 1145 C C . PHE A 1 138 ? -2.754 -2.922 20.849 1.00 84.69 138 PHE A C 1
ATOM 1147 O O . PHE A 1 138 ? -3.900 -3.196 20.490 1.00 84.69 138 PHE A O 1
ATOM 1154 N N . GLN A 1 139 ? -2.499 -2.378 22.042 1.00 83.44 139 GLN A N 1
ATOM 1155 C CA . GLN A 1 139 ? -3.558 -2.007 22.990 1.00 83.44 139 GLN A CA 1
ATOM 1156 C C . GLN A 1 139 ? -4.515 -0.968 22.394 1.00 83.44 139 GLN A C 1
ATOM 1158 O O . GLN A 1 139 ? -5.728 -1.159 22.460 1.00 83.44 139 GLN A O 1
ATOM 1163 N N . ASN A 1 140 ? -3.992 0.068 21.734 1.00 83.81 140 ASN A N 1
ATOM 1164 C CA . ASN A 1 140 ? -4.800 1.085 21.058 1.00 83.81 140 ASN A CA 1
ATOM 1165 C C . ASN A 1 140 ? -5.682 0.478 19.957 1.00 83.81 140 ASN A C 1
ATOM 1167 O O . ASN A 1 140 ? -6.870 0.794 19.873 1.00 83.81 140 ASN A O 1
ATOM 1171 N N . ILE A 1 141 ? -5.131 -0.438 19.148 1.00 86.62 141 ILE A N 1
ATOM 1172 C CA . ILE A 1 141 ? -5.902 -1.176 18.136 1.00 86.62 141 ILE A CA 1
ATOM 1173 C C . ILE A 1 141 ? -7.021 -1.981 18.802 1.00 86.62 141 ILE A C 1
ATOM 1175 O O . ILE A 1 141 ? -8.166 -1.906 18.365 1.00 86.62 141 ILE A O 1
ATOM 1179 N N . LEU A 1 142 ? -6.709 -2.736 19.856 1.00 83.38 142 LEU A N 1
ATOM 1180 C CA . LEU A 1 142 ? -7.664 -3.611 20.535 1.00 83.38 142 LEU A CA 1
ATOM 1181 C C . LEU A 1 142 ? -8.776 -2.828 21.229 1.00 83.38 142 LEU A C 1
ATOM 1183 O O . LEU A 1 142 ? -9.943 -3.180 21.080 1.00 83.38 142 LEU A O 1
ATOM 1187 N N . MET A 1 143 ? -8.448 -1.737 21.921 1.00 80.50 143 MET A N 1
ATOM 1188 C CA . MET A 1 143 ? -9.445 -0.820 22.474 1.00 80.50 143 MET A CA 1
ATOM 1189 C C . MET A 1 143 ? -10.358 -0.277 21.377 1.00 80.50 143 MET A C 1
ATOM 1191 O O . MET A 1 143 ? -11.580 -0.341 21.509 1.00 80.50 143 MET A O 1
ATOM 1195 N N . PHE A 1 144 ? -9.775 0.189 20.271 1.00 82.62 144 PHE A N 1
ATOM 1196 C CA . PHE A 1 144 ? -10.528 0.719 19.143 1.00 82.62 144 PHE A CA 1
ATOM 1197 C C . PHE A 1 144 ? -11.472 -0.326 18.538 1.00 82.62 144 PHE A C 1
ATOM 1199 O O . PHE A 1 144 ? -12.649 -0.038 18.334 1.00 82.62 144 PHE A O 1
ATOM 1206 N N . VAL A 1 145 ? -11.006 -1.558 18.297 1.00 79.38 145 VAL A N 1
ATOM 1207 C CA . VAL A 1 145 ? -11.842 -2.622 17.715 1.00 79.38 145 VAL A CA 1
ATOM 1208 C C . VAL A 1 145 ? -12.820 -3.261 18.708 1.00 79.38 145 VAL A C 1
ATOM 1210 O O . VAL A 1 145 ? -13.681 -4.024 18.276 1.00 79.38 145 VAL A O 1
ATOM 1213 N N . GLY A 1 146 ? -12.781 -2.898 19.995 1.00 76.25 146 GLY A N 1
ATOM 1214 C CA . GLY A 1 146 ? -13.738 -3.353 21.013 1.00 76.25 146 GLY A CA 1
ATOM 1215 C C . GLY A 1 146 ? -13.299 -4.579 21.820 1.00 76.25 146 GLY A C 1
ATOM 1216 O O . GLY A 1 146 ? -14.146 -5.279 22.364 1.00 76.25 146 GLY A O 1
ATOM 1217 N N . TYR A 1 147 ? -11.992 -4.828 21.924 1.00 81.38 147 TYR A N 1
ATOM 1218 C CA . TYR A 1 147 ? -11.376 -5.919 22.690 1.00 81.38 147 TYR A CA 1
ATOM 1219 C C . TYR A 1 147 ? -10.389 -5.415 23.770 1.00 81.38 147 TYR A C 1
ATOM 1221 O O . TYR A 1 147 ? -9.256 -5.895 23.831 1.00 81.38 147 TYR A O 1
ATOM 1229 N N . PRO A 1 148 ? -10.773 -4.475 24.659 1.00 74.50 148 PRO A N 1
ATOM 1230 C CA . PRO A 1 148 ? -9.845 -3.841 25.608 1.00 74.50 148 PRO A CA 1
ATOM 1231 C C . PRO A 1 148 ? -9.200 -4.815 26.612 1.00 74.50 148 PRO A C 1
ATOM 1233 O O . PRO A 1 148 ? -8.130 -4.532 27.136 1.00 74.50 148 PRO A O 1
ATOM 1236 N N . ASN A 1 149 ? -9.818 -5.976 26.855 1.00 76.75 149 ASN A N 1
ATOM 1237 C CA . ASN A 1 149 ? -9.344 -6.975 27.821 1.00 76.75 149 ASN A CA 1
ATOM 1238 C C . ASN A 1 149 ? -8.491 -8.094 27.189 1.00 76.75 149 ASN A C 1
ATOM 1240 O O . ASN A 1 149 ? -8.215 -9.103 27.839 1.00 76.75 149 ASN A O 1
ATOM 1244 N N . ALA A 1 150 ? -8.111 -7.979 25.912 1.00 77.38 150 ALA A N 1
ATOM 1245 C CA . ALA A 1 150 ? -7.269 -8.980 25.262 1.00 77.38 150 ALA A CA 1
ATOM 1246 C C . ALA A 1 150 ? -5.846 -8.994 25.860 1.00 77.38 150 ALA A C 1
ATOM 1248 O O . ALA A 1 150 ? -5.239 -7.953 26.107 1.00 77.38 150 ALA A O 1
ATOM 1249 N N . ASN A 1 151 ? -5.292 -10.191 26.081 1.00 79.62 151 ASN A N 1
ATOM 1250 C CA . ASN A 1 151 ? -3.955 -10.353 26.656 1.00 79.62 151 ASN A CA 1
ATOM 1251 C C . ASN A 1 151 ? -2.868 -10.121 25.590 1.00 79.62 151 ASN A C 1
ATOM 1253 O O . ASN A 1 151 ? -2.432 -11.053 24.911 1.00 79.62 151 ASN A O 1
ATOM 1257 N N . VAL A 1 152 ? -2.441 -8.863 25.455 1.00 78.12 152 VAL A N 1
ATOM 1258 C CA . VAL A 1 152 ? -1.435 -8.430 24.468 1.00 78.12 152 VAL A CA 1
ATOM 1259 C C . VAL A 1 152 ? -0.079 -9.083 24.713 1.00 78.12 152 VAL A C 1
ATOM 1261 O O . VAL A 1 152 ? 0.545 -9.568 23.771 1.00 78.12 152 VAL A O 1
ATOM 1264 N N . THR A 1 153 ? 0.348 -9.169 25.975 1.00 80.31 153 THR A N 1
ATOM 1265 C CA . THR A 1 153 ? 1.630 -9.777 26.352 1.00 80.31 153 THR A CA 1
ATOM 1266 C C . THR A 1 153 ? 1.720 -11.214 25.852 1.00 80.31 153 THR A C 1
ATOM 1268 O O . THR A 1 153 ? 2.696 -11.589 25.207 1.00 80.31 153 THR A O 1
ATOM 1271 N N . LYS A 1 154 ? 0.671 -12.013 26.085 1.00 78.12 154 LYS A N 1
ATOM 1272 C CA . LYS A 1 154 ? 0.601 -13.392 25.594 1.00 78.12 154 LYS A CA 1
ATOM 1273 C C . LYS A 1 154 ? 0.654 -13.450 24.065 1.00 78.12 154 LYS A C 1
ATOM 1275 O O . LYS A 1 154 ? 1.421 -14.241 23.525 1.00 78.12 154 LYS A O 1
ATOM 1280 N N . ALA A 1 155 ? -0.114 -12.603 23.377 1.00 71.38 155 ALA A N 1
ATOM 1281 C CA . ALA A 1 155 ? -0.153 -12.584 21.915 1.00 71.38 155 ALA A CA 1
ATOM 1282 C C . ALA A 1 155 ? 1.224 -12.289 21.291 1.00 71.38 155 ALA A C 1
ATOM 1284 O O . ALA A 1 155 ? 1.597 -12.943 20.316 1.00 71.38 155 ALA A O 1
ATOM 1285 N N . LEU A 1 156 ? 1.993 -11.358 21.872 1.00 69.81 156 LEU A N 1
ATOM 1286 C CA . LEU A 1 156 ? 3.345 -11.025 21.408 1.00 69.81 156 LEU A CA 1
ATOM 1287 C C . LEU A 1 156 ? 4.386 -12.098 21.745 1.00 69.81 156 LEU A C 1
ATOM 1289 O O . LEU A 1 156 ? 5.302 -12.303 20.955 1.00 69.81 156 LEU A O 1
ATOM 1293 N N . ILE A 1 157 ? 4.257 -12.796 22.878 1.00 75.81 157 ILE A N 1
ATOM 1294 C CA . ILE A 1 157 ? 5.129 -13.940 23.203 1.00 75.81 157 ILE A CA 1
ATOM 1295 C C . ILE A 1 157 ? 4.913 -15.076 22.196 1.00 75.81 157 ILE A C 1
ATOM 1297 O O . ILE A 1 157 ? 5.875 -15.680 21.727 1.00 75.81 157 ILE A O 1
ATOM 1301 N N . GLU A 1 158 ? 3.656 -15.364 21.856 1.00 74.88 158 GLU A N 1
ATOM 1302 C CA . GLU A 1 158 ? 3.303 -16.426 20.908 1.00 74.88 158 GLU A CA 1
ATOM 1303 C C . GLU A 1 158 ? 3.633 -16.050 19.455 1.00 74.88 158 GLU A C 1
ATOM 1305 O O . GLU A 1 158 ? 3.963 -16.920 18.650 1.00 74.88 158 GLU A O 1
ATOM 1310 N N . ASN A 1 159 ? 3.569 -14.760 19.116 1.00 63.19 159 ASN A N 1
ATOM 1311 C CA . ASN A 1 159 ? 3.842 -14.236 17.778 1.00 63.19 159 ASN A CA 1
ATOM 1312 C C . ASN A 1 159 ? 4.866 -13.095 17.858 1.00 63.19 159 ASN A C 1
ATOM 1314 O O . ASN A 1 159 ? 4.509 -11.931 17.646 1.00 63.19 159 ASN A O 1
ATOM 1318 N N . PRO A 1 160 ? 6.138 -13.406 18.163 1.00 62.72 160 PRO A N 1
ATOM 1319 C CA . PRO A 1 160 ? 7.156 -12.384 18.328 1.00 62.72 160 PRO A CA 1
ATOM 1320 C C . PRO A 1 160 ? 7.324 -11.604 17.028 1.00 62.72 160 PRO A C 1
ATOM 1322 O O . PRO A 1 160 ? 7.457 -12.183 15.942 1.00 62.72 160 PRO A O 1
ATOM 1325 N N . MET A 1 161 ? 7.342 -10.275 17.134 1.00 61.59 161 MET A N 1
ATOM 1326 C CA . MET A 1 161 ? 7.658 -9.436 15.987 1.00 61.59 161 MET A CA 1
ATOM 1327 C C . MET A 1 161 ? 9.088 -9.738 15.544 1.00 61.59 161 MET A C 1
ATOM 1329 O O . MET A 1 161 ? 10.039 -9.612 16.314 1.00 61.59 161 MET A O 1
ATOM 1333 N N . LYS A 1 162 ? 9.250 -10.176 14.295 1.00 56.50 162 LYS A N 1
ATOM 1334 C CA . LYS A 1 162 ? 10.579 -10.430 13.743 1.00 56.50 162 LYS A CA 1
ATOM 1335 C C . LYS A 1 162 ? 11.258 -9.085 13.487 1.00 56.50 162 LYS A C 1
ATOM 1337 O O . LYS A 1 162 ? 10.761 -8.302 12.680 1.00 56.50 162 LYS A O 1
ATOM 1342 N N . ASN A 1 163 ? 12.393 -8.856 14.148 1.00 40.69 163 ASN A N 1
ATOM 1343 C CA . ASN A 1 163 ? 13.296 -7.724 13.926 1.00 40.69 163 ASN A CA 1
ATOM 1344 C C . ASN A 1 163 ? 13.880 -7.774 12.501 1.00 40.69 163 ASN A C 1
ATOM 1346 O O . ASN A 1 163 ? 15.017 -8.173 12.290 1.00 40.69 163 ASN A O 1
ATOM 1350 N N . ASN A 1 164 ? 13.096 -7.364 11.509 1.00 41.41 164 ASN A N 1
ATOM 1351 C CA . ASN A 1 164 ? 13.605 -6.865 10.231 1.00 41.41 164 ASN A CA 1
ATOM 1352 C C . ASN A 1 164 ? 13.366 -5.350 10.182 1.00 41.41 164 ASN A C 1
ATOM 1354 O O . ASN A 1 164 ? 12.838 -4.826 9.202 1.00 41.41 164 ASN A O 1
ATOM 1358 N N . SER A 1 165 ? 13.657 -4.682 11.299 1.00 34.59 165 SER A N 1
ATOM 1359 C CA . SER A 1 165 ? 13.336 -3.284 11.560 1.00 34.59 165 SER A CA 1
ATOM 1360 C C . SER A 1 165 ? 14.096 -2.382 10.595 1.00 34.59 165 SER A C 1
ATOM 1362 O O . SER A 1 165 ? 15.245 -2.020 10.829 1.00 34.59 165 SER A O 1
ATOM 1364 N N . ILE A 1 166 ? 13.438 -2.015 9.500 1.00 40.72 166 ILE A N 1
ATOM 1365 C CA . ILE A 1 166 ? 13.709 -0.748 8.836 1.00 40.72 166 ILE A CA 1
ATOM 1366 C C . ILE A 1 166 ? 13.148 0.308 9.787 1.00 40.72 166 ILE A C 1
ATOM 1368 O O . ILE A 1 166 ? 12.014 0.174 10.256 1.00 40.72 166 ILE A O 1
ATOM 1372 N N . VAL A 1 167 ? 13.970 1.292 10.157 1.00 40.88 167 VAL A N 1
ATOM 1373 C CA . VAL A 1 167 ? 13.545 2.416 10.999 1.00 40.88 167 VAL A CA 1
ATOM 1374 C C . VAL A 1 167 ? 12.333 3.051 10.326 1.00 40.88 167 VAL A C 1
ATOM 1376 O O . VAL A 1 167 ? 12.442 3.638 9.252 1.00 40.88 167 VAL A O 1
ATOM 1379 N N . GLY A 1 168 ? 11.157 2.862 10.922 1.00 39.75 168 GLY A N 1
ATOM 1380 C CA . GLY A 1 168 ? 9.922 3.391 10.374 1.00 39.75 168 GLY A CA 1
ATOM 1381 C C . GLY A 1 168 ? 9.913 4.916 10.472 1.00 39.75 168 GLY A C 1
ATOM 1382 O O . GLY A 1 168 ? 10.297 5.488 11.491 1.00 39.75 168 GLY A O 1
ATOM 1383 N N . SER A 1 169 ? 9.434 5.579 9.423 1.00 43.06 169 SER A N 1
ATOM 1384 C CA . SER A 1 169 ? 9.181 7.021 9.443 1.00 43.06 169 SER A CA 1
ATOM 1385 C C . SER A 1 169 ? 8.058 7.361 10.427 1.00 43.06 169 SER A C 1
ATOM 1387 O O . SER A 1 169 ? 6.996 6.731 10.412 1.00 43.06 169 SER A O 1
ATOM 1389 N N . LEU A 1 170 ? 8.264 8.391 11.253 1.00 49.22 170 LEU A N 1
ATOM 1390 C CA . LEU A 1 170 ? 7.240 8.944 12.152 1.00 49.22 170 LEU A CA 1
ATOM 1391 C C . LEU A 1 170 ? 6.146 9.735 11.407 1.00 49.22 170 LEU A C 1
ATOM 1393 O O . LEU A 1 170 ? 5.197 10.202 12.031 1.00 49.22 170 LEU A O 1
ATOM 1397 N N . ALA A 1 171 ? 6.248 9.897 10.086 1.00 52.41 171 ALA A N 1
ATOM 1398 C CA . ALA A 1 171 ? 5.383 10.797 9.335 1.00 52.41 171 ALA A CA 1
ATOM 1399 C C . ALA A 1 171 ? 4.168 10.077 8.731 1.00 52.41 171 ALA A C 1
ATOM 1401 O O . ALA A 1 171 ? 4.244 9.507 7.643 1.00 52.41 171 ALA A O 1
ATOM 1402 N N . TYR A 1 172 ? 3.020 10.161 9.405 1.00 63.84 172 TYR A N 1
ATOM 1403 C CA . TYR A 1 172 ? 1.731 10.117 8.713 1.00 63.84 172 TYR A CA 1
ATOM 1404 C C . TYR A 1 172 ? 1.358 11.540 8.286 1.00 63.84 172 TYR A C 1
ATOM 1406 O O . TYR A 1 172 ? 1.298 12.437 9.124 1.00 63.84 172 TYR A O 1
ATOM 1414 N N . ALA A 1 173 ? 1.103 11.744 6.994 1.00 64.81 173 ALA A N 1
ATOM 1415 C CA . ALA A 1 173 ? 0.611 13.013 6.468 1.00 64.81 173 ALA A CA 1
ATOM 1416 C C . ALA A 1 173 ? -0.911 12.948 6.270 1.00 64.81 173 ALA A C 1
ATOM 1418 O O . ALA A 1 173 ? -1.432 12.030 5.631 1.00 64.81 173 ALA A O 1
ATOM 1419 N N . THR A 1 174 ? -1.635 13.933 6.800 1.00 74.94 174 THR A N 1
ATOM 1420 C CA . THR A 1 174 ? -3.027 14.182 6.407 1.00 74.94 174 THR A CA 1
ATOM 1421 C C . THR A 1 174 ? -3.055 14.794 5.011 1.00 74.94 174 THR A C 1
ATOM 1423 O O . THR A 1 174 ? -2.272 15.703 4.741 1.00 74.94 174 THR A O 1
ATOM 1426 N N . PHE A 1 175 ? -3.937 14.320 4.128 1.00 81.81 175 PHE A N 1
ATOM 1427 C CA . PHE A 1 175 ? -4.037 14.827 2.759 1.00 81.81 175 PHE A CA 1
ATOM 1428 C C . PHE A 1 175 ? -5.305 15.663 2.604 1.00 81.81 175 PHE A C 1
ATOM 1430 O O . PHE 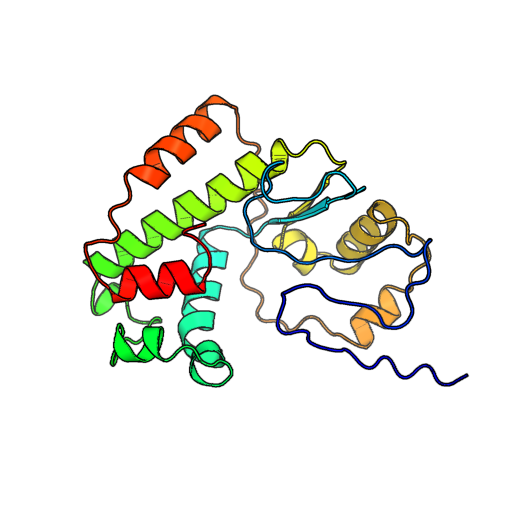A 1 175 ? -6.389 15.235 2.999 1.00 81.81 175 PHE A O 1
ATOM 1437 N N . ASP A 1 176 ? -5.176 16.847 2.011 1.00 84.94 176 ASP A N 1
ATOM 1438 C CA . ASP A 1 176 ? -6.332 17.663 1.654 1.00 84.94 176 ASP A CA 1
ATOM 1439 C C . ASP A 1 176 ? -7.045 17.142 0.388 1.00 84.94 176 ASP A C 1
ATOM 1441 O O . ASP A 1 176 ? -6.580 16.253 -0.341 1.00 84.94 176 ASP A O 1
ATOM 1445 N N . ASP A 1 177 ? -8.227 17.700 0.123 1.00 86.19 177 ASP A N 1
ATOM 1446 C CA . ASP A 1 177 ? -9.070 17.305 -1.002 1.00 86.19 177 ASP A CA 1
ATOM 1447 C C . ASP A 1 177 ? -8.433 17.555 -2.369 1.00 86.19 177 ASP A C 1
ATOM 1449 O O . ASP A 1 177 ? -8.690 16.799 -3.314 1.00 86.19 177 ASP A O 1
ATOM 1453 N N . GLU A 1 178 ? -7.619 18.598 -2.490 1.00 91.06 178 GLU A N 1
ATOM 1454 C CA . GLU A 1 178 ? -6.964 18.967 -3.741 1.00 91.06 178 GLU A CA 1
ATOM 1455 C C . GLU A 1 178 ? -5.830 18.000 -4.068 1.00 91.06 178 GLU A C 1
ATOM 1457 O O . GLU A 1 178 ? -5.794 17.448 -5.172 1.00 91.06 178 GLU A O 1
ATOM 1462 N N . THR A 1 179 ? -4.993 17.689 -3.080 1.00 88.81 179 THR A N 1
ATOM 1463 C CA . THR A 1 179 ? -3.934 16.678 -3.145 1.00 88.81 179 THR A CA 1
ATOM 1464 C C . THR A 1 179 ? -4.513 15.326 -3.537 1.00 88.81 179 THR A C 1
ATOM 1466 O O . THR A 1 179 ? -4.023 14.659 -4.450 1.00 88.81 179 THR A O 1
ATOM 1469 N N . CYS A 1 180 ? -5.625 14.941 -2.915 1.00 87.88 180 CYS A N 1
ATOM 1470 C CA . CYS A 1 180 ? -6.362 13.735 -3.261 1.00 87.88 180 CYS A CA 1
ATOM 1471 C C . CYS A 1 180 ? -6.812 13.686 -4.733 1.00 87.88 180 CYS A C 1
ATOM 1473 O O . CYS A 1 180 ? -6.648 12.664 -5.408 1.00 87.88 180 CYS A O 1
ATOM 1475 N N . LYS A 1 181 ? -7.383 14.785 -5.246 1.00 91.00 181 LYS A N 1
ATOM 1476 C CA . LYS A 1 181 ? -7.836 14.888 -6.645 1.00 91.00 181 LYS A CA 1
ATOM 1477 C C . LYS A 1 181 ? -6.662 14.862 -7.623 1.00 91.00 181 LYS A C 1
ATOM 1479 O O . LYS A 1 181 ? -6.770 14.251 -8.686 1.00 91.00 181 LYS A O 1
ATOM 1484 N N . ASP A 1 182 ? -5.555 15.513 -7.282 1.00 93.25 182 ASP A N 1
ATOM 1485 C CA . ASP A 1 182 ? -4.335 15.504 -8.086 1.00 93.25 182 ASP A CA 1
ATOM 1486 C C . ASP A 1 182 ? -3.718 14.099 -8.161 1.00 93.25 182 ASP A C 1
ATOM 1488 O O . ASP A 1 182 ? -3.396 13.626 -9.252 1.00 93.25 182 ASP A O 1
ATOM 1492 N N . LEU A 1 183 ? -3.666 13.365 -7.046 1.00 91.00 183 LEU A N 1
ATOM 1493 C CA . LEU A 1 183 ? -3.226 11.965 -7.023 1.00 91.00 183 LEU A CA 1
ATOM 1494 C C . LEU A 1 183 ? -4.103 11.064 -7.905 1.00 91.00 183 LEU A C 1
ATOM 1496 O O . LEU A 1 183 ? -3.573 10.239 -8.651 1.00 91.00 183 LEU A O 1
ATOM 1500 N N . ASP A 1 184 ? -5.429 11.240 -7.882 1.00 90.75 184 ASP A N 1
ATOM 1501 C CA . ASP A 1 184 ? -6.351 10.519 -8.773 1.00 90.75 184 ASP A CA 1
ATOM 1502 C C . ASP A 1 184 ? -6.078 10.812 -10.262 1.00 90.75 184 ASP A C 1
ATOM 1504 O O . ASP A 1 184 ? -6.181 9.906 -11.096 1.00 90.75 184 ASP A O 1
ATOM 1508 N N . LYS A 1 185 ? -5.715 12.054 -10.614 1.00 93.38 185 LYS A N 1
ATOM 1509 C CA . LYS A 1 185 ? -5.316 12.424 -11.984 1.00 93.38 185 LYS A CA 1
ATOM 1510 C C . LYS A 1 185 ? -3.964 11.811 -12.346 1.00 93.38 185 LYS A C 1
ATOM 1512 O O . LYS A 1 185 ? -3.859 11.142 -13.372 1.00 93.38 185 LYS A O 1
ATOM 1517 N N . LYS A 1 186 ? -2.950 11.987 -11.494 1.00 93.38 186 LYS A N 1
ATOM 1518 C CA . LYS A 1 186 ? -1.590 11.464 -11.692 1.00 93.38 186 LYS A CA 1
ATOM 1519 C C . LYS A 1 186 ? -1.582 9.950 -11.860 1.00 93.38 186 LYS A C 1
ATOM 1521 O O . LYS A 1 186 ? -0.896 9.461 -12.750 1.00 93.38 186 LYS A O 1
ATOM 1526 N N . PHE A 1 187 ? -2.385 9.225 -11.081 1.00 91.00 187 PHE A N 1
ATOM 1527 C CA . PHE A 1 187 ? -2.526 7.770 -11.178 1.00 91.00 187 PHE A CA 1
ATOM 1528 C C . PHE A 1 187 ? -2.953 7.321 -12.581 1.00 91.00 187 PHE A C 1
ATOM 1530 O O . PHE A 1 187 ? -2.354 6.412 -13.147 1.00 91.00 187 PHE A O 1
ATOM 1537 N N . LYS A 1 188 ? -3.930 8.007 -13.191 1.00 89.44 188 LYS A N 1
ATOM 1538 C CA . LYS A 1 188 ? -4.406 7.699 -14.554 1.00 89.44 188 LYS A CA 1
ATOM 1539 C C . LYS A 1 188 ? -3.373 7.997 -15.644 1.00 89.44 188 LYS A C 1
ATOM 1541 O O . LYS A 1 188 ? -3.474 7.448 -16.735 1.00 89.44 188 LYS A O 1
ATOM 1546 N N . LEU A 1 189 ? -2.409 8.872 -15.362 1.00 91.12 189 LEU A N 1
ATOM 1547 C CA . LEU A 1 189 ? -1.362 9.276 -16.302 1.00 91.12 189 LEU A CA 1
ATOM 1548 C C . LEU A 1 189 ? -0.114 8.385 -16.234 1.00 91.12 189 LEU A C 1
ATOM 1550 O O . LEU A 1 189 ? 0.777 8.525 -17.075 1.00 91.12 189 LEU A O 1
ATOM 1554 N N . VAL A 1 190 ? -0.005 7.480 -15.254 1.00 88.75 190 VAL A N 1
ATOM 1555 C CA . VAL A 1 190 ? 1.123 6.542 -15.196 1.00 88.75 190 VAL A CA 1
ATOM 1556 C C . VAL A 1 190 ? 0.958 5.485 -16.288 1.00 88.75 190 VAL A C 1
ATOM 1558 O O . VAL A 1 190 ? 0.136 4.577 -16.190 1.00 88.75 190 VAL A O 1
ATOM 1561 N N . SER A 1 191 ? 1.763 5.591 -17.345 1.00 84.81 191 SER A N 1
ATOM 1562 C CA . SER A 1 191 ? 1.769 4.608 -18.428 1.00 84.81 191 SER A CA 1
ATOM 1563 C C . SER A 1 191 ? 2.523 3.342 -18.020 1.00 84.81 191 SER A C 1
ATOM 1565 O O . SER A 1 191 ? 3.751 3.313 -17.9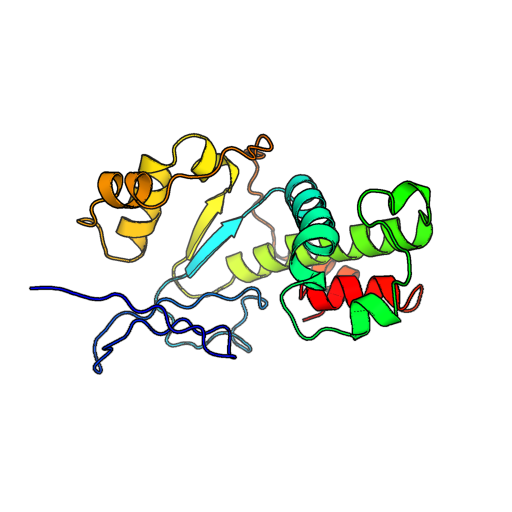94 1.00 84.81 191 SER A O 1
ATOM 1567 N N . LEU A 1 192 ? 1.782 2.260 -17.770 1.00 84.88 192 LEU A N 1
ATOM 1568 C CA . LEU A 1 192 ? 2.330 0.911 -17.554 1.00 84.88 192 LEU A CA 1
ATOM 1569 C C . LEU A 1 192 ? 2.552 0.146 -18.874 1.00 84.88 192 LEU A C 1
ATOM 1571 O O . LEU A 1 192 ? 2.743 -1.070 -18.875 1.00 84.88 192 LEU A O 1
ATOM 1575 N N . ASN A 1 193 ? 2.468 0.822 -20.024 1.00 81.00 193 ASN A N 1
ATOM 1576 C CA . ASN A 1 193 ? 2.717 0.214 -21.338 1.00 81.00 193 ASN A CA 1
ATOM 1577 C C . ASN A 1 193 ? 4.215 0.102 -21.655 1.00 81.00 193 ASN A C 1
ATOM 1579 O O . ASN A 1 193 ? 4.583 -0.520 -22.643 1.00 81.00 193 ASN A O 1
ATOM 1583 N N . ILE A 1 194 ? 5.071 0.695 -20.822 1.00 83.00 194 ILE A N 1
ATOM 1584 C CA . ILE A 1 194 ? 6.520 0.697 -21.015 1.00 83.00 194 ILE A CA 1
ATOM 1585 C C . ILE A 1 194 ? 7.161 -0.686 -20.855 1.00 83.00 194 ILE A C 1
ATOM 1587 O O . ILE A 1 194 ? 8.204 -0.942 -21.445 1.00 83.00 194 ILE A O 1
ATOM 1591 N N . SER A 1 195 ? 6.554 -1.564 -20.051 1.00 87.25 195 SER A N 1
ATOM 1592 C CA . SER A 1 195 ? 7.078 -2.894 -19.751 1.00 87.25 195 SER A CA 1
ATOM 1593 C C . SER A 1 195 ? 5.970 -3.797 -19.210 1.00 87.25 195 SER A C 1
ATOM 1595 O O . SER A 1 195 ? 5.238 -3.424 -18.286 1.00 87.25 195 SER A O 1
ATOM 1597 N N . GLN A 1 196 ? 5.856 -5.007 -19.766 1.00 89.44 196 GLN A N 1
ATOM 1598 C CA . GLN A 1 196 ? 4.955 -6.030 -19.225 1.00 89.44 196 GLN A CA 1
ATOM 1599 C C . GLN A 1 196 ? 5.374 -6.441 -17.813 1.00 89.44 196 GLN A C 1
ATOM 1601 O O . GLN A 1 196 ? 4.505 -6.647 -16.967 1.00 89.44 196 GLN A O 1
ATOM 1606 N N . CYS A 1 197 ? 6.679 -6.452 -17.519 1.00 89.50 197 CYS A N 1
ATOM 1607 C CA . CYS A 1 197 ? 7.168 -6.737 -16.177 1.00 89.50 197 CYS A CA 1
ATOM 1608 C C . CYS A 1 197 ? 6.662 -5.711 -15.156 1.00 89.50 197 CYS A C 1
ATOM 1610 O O . CYS A 1 197 ? 6.101 -6.084 -14.125 1.00 89.50 197 CYS A O 1
ATOM 1612 N N . VAL A 1 198 ? 6.755 -4.413 -15.477 1.00 91.69 198 VAL A N 1
ATOM 1613 C CA . VAL A 1 198 ? 6.225 -3.340 -14.615 1.00 91.69 198 VAL A CA 1
ATOM 1614 C C . VAL A 1 198 ? 4.735 -3.537 -14.361 1.00 91.69 198 VAL A C 1
ATOM 1616 O O . VAL A 1 198 ? 4.287 -3.417 -13.221 1.00 91.69 198 VAL A O 1
ATOM 1619 N N . ARG A 1 199 ? 3.960 -3.896 -15.389 1.00 89.88 199 ARG A N 1
ATOM 1620 C CA . ARG A 1 199 ? 2.527 -4.168 -15.236 1.00 89.88 199 ARG A CA 1
ATOM 1621 C C . ARG A 1 199 ? 2.264 -5.342 -14.297 1.00 89.88 199 ARG A C 1
ATOM 1623 O O . ARG A 1 199 ? 1.429 -5.203 -13.408 1.00 89.88 199 ARG A O 1
ATOM 1630 N N . GLN A 1 200 ? 2.958 -6.466 -14.470 1.00 88.12 200 GLN A N 1
ATOM 1631 C CA . GLN A 1 200 ? 2.749 -7.648 -13.631 1.00 88.12 200 GLN A CA 1
ATOM 1632 C C . GLN A 1 200 ? 3.195 -7.418 -12.186 1.00 88.12 200 GLN A C 1
ATOM 1634 O O . GLN A 1 200 ? 2.452 -7.756 -11.269 1.00 88.12 200 GLN A O 1
ATOM 1639 N N . ALA A 1 201 ? 4.346 -6.776 -11.968 1.00 88.62 201 ALA A N 1
ATOM 1640 C CA . ALA A 1 201 ? 4.810 -6.405 -10.631 1.00 88.62 201 ALA A CA 1
ATOM 1641 C C . ALA A 1 201 ? 3.802 -5.474 -9.929 1.00 88.62 201 ALA A C 1
ATOM 1643 O O . ALA A 1 201 ? 3.415 -5.707 -8.785 1.00 88.62 201 ALA A O 1
ATOM 1644 N N . THR A 1 202 ? 3.293 -4.468 -10.649 1.00 88.75 202 THR A N 1
ATOM 1645 C CA . THR A 1 202 ? 2.246 -3.550 -10.164 1.00 88.75 202 THR A CA 1
ATOM 1646 C C . THR A 1 202 ? 0.945 -4.285 -9.819 1.00 88.75 202 THR A C 1
ATOM 1648 O O . THR A 1 202 ? 0.331 -4.013 -8.788 1.00 88.75 202 THR A O 1
ATOM 1651 N N . GLN A 1 203 ? 0.510 -5.222 -10.667 1.00 85.19 203 GLN A N 1
ATOM 1652 C CA . GLN A 1 203 ? -0.705 -6.016 -10.451 1.00 85.19 203 GLN A CA 1
ATOM 1653 C C . GLN A 1 203 ? -0.566 -6.971 -9.267 1.00 85.19 203 GLN A C 1
ATOM 1655 O O . GLN A 1 203 ? -1.507 -7.116 -8.488 1.00 85.19 203 GLN A O 1
ATOM 1660 N N . MET A 1 204 ? 0.603 -7.593 -9.114 1.00 82.62 204 MET A N 1
ATOM 1661 C CA . MET A 1 204 ? 0.893 -8.490 -8.003 1.00 82.62 204 MET A CA 1
ATOM 1662 C C . MET A 1 204 ? 0.793 -7.773 -6.655 1.00 82.62 204 MET A C 1
ATOM 1664 O O . MET A 1 204 ? 0.245 -8.324 -5.703 1.00 82.62 204 MET A O 1
ATOM 1668 N N . LEU A 1 205 ? 1.261 -6.528 -6.596 1.00 82.69 205 LEU A N 1
ATOM 1669 C CA . LEU A 1 205 ? 1.160 -5.677 -5.411 1.00 82.69 205 LEU A CA 1
ATOM 1670 C C . LEU A 1 205 ? -0.188 -4.945 -5.304 1.00 82.69 205 LEU A C 1
ATOM 1672 O O . LEU A 1 205 ? -0.379 -4.136 -4.403 1.00 82.69 205 LEU A O 1
ATOM 1676 N N . GLN A 1 206 ? -1.128 -5.239 -6.210 1.00 75.44 206 GLN A N 1
ATOM 1677 C CA . GLN A 1 206 ? -2.491 -4.699 -6.235 1.00 75.44 206 GLN A CA 1
ATOM 1678 C C . GLN A 1 206 ? -2.570 -3.170 -6.378 1.00 75.44 206 GLN A C 1
ATOM 1680 O O . GLN A 1 206 ? -3.601 -2.568 -6.099 1.00 75.44 206 GLN A O 1
ATOM 1685 N N . PHE A 1 207 ? -1.525 -2.532 -6.907 1.00 71.06 207 PHE A N 1
ATOM 1686 C CA . PHE A 1 207 ? -1.495 -1.080 -7.119 1.00 71.06 207 PHE A CA 1
ATOM 1687 C C . PHE A 1 207 ? -2.413 -0.609 -8.248 1.00 71.06 207 PHE A C 1
ATOM 1689 O O . PHE A 1 207 ? -2.754 0.564 -8.315 1.00 71.06 207 PHE A O 1
ATOM 1696 N N . SER A 1 208 ? -2.819 -1.497 -9.156 1.00 56.22 208 SER A N 1
ATOM 1697 C CA . SER A 1 208 ? -3.609 -1.141 -10.339 1.00 56.22 208 SER A CA 1
ATOM 1698 C C . SER A 1 208 ? -5.131 -1.228 -10.146 1.00 56.22 208 SER A C 1
ATOM 1700 O O . SER A 1 208 ? -5.844 -1.244 -11.150 1.00 56.22 208 SER A O 1
ATOM 1702 N N . ARG A 1 209 ? -5.628 -1.372 -8.910 1.00 56.41 209 ARG A N 1
ATOM 1703 C CA . ARG A 1 209 ? -7.063 -1.504 -8.597 1.00 56.41 209 ARG A CA 1
ATOM 1704 C C . ARG A 1 209 ? -7.641 -0.237 -7.960 1.00 56.41 209 ARG A C 1
ATOM 1706 O O . ARG A 1 209 ? -6.953 0.416 -7.145 1.00 56.41 209 ARG A O 1
#

Foldseek 3Di:
DDDDQDFDDDPPQFGDRPDDDVPDDGDGDDPDAQDPVPDDPPDQEAEAEDFDLVVVLVVLLVVLPDDVVPPDDCVQLCVFQPPDNSVCCCPVPVPLVVLLSLLSVLLRVLSVQRVVVRPHHYDYQYPLNCVVCVQVSVCVVCVRSPNNPDDSVVVCVVPPDDPPDPNTDPDDDHDDPVNNVVSVVSNVVRDPVPGSNSVSSCVVSPSND

Sequence (209 aa):
SKYSNTFIHGNDNRFQLPNITTGDCRLVKSHDRVSYKVMPRDYQRAVVLYRDPNDNMEANLRYLTKESLKKSLNNRLIEYCPGVDFLRWEKDDPKSYMTFVKMHTISHTRFYCHAQKYPVPSIFVTYAHLLNDPMVAFQNILMFVGYPNANVTKALIENPMKNNSIVGSLAYATFDDETCKDLDKKFKLVSLNISQCVRQATQMLQFSR

Secondary structure (DSSP, 8-state):
-------B--SSS--B-S---TTPPPP----S---TTTS-TT---EEEEE--HHHHHHHHHHHHHHTHHHHS--HHHHHHSTT--TTTHHHH-HHHHHHHHHHHHHHHHHHHHHHHT-SS-EEEEEHHHHHH-HHHHHHHHHHHHT-TT--HHHHHHHSPPP---------PPP--HHHHHHHHHHHHH--GGG-HHHHHHHHHTTTT-

Radius of gyration: 18.91 Å; chains: 1; bounding box: 46×46×49 Å

InterPro domains:
  IPR027417 P-loop containing nucleoside triphosphate hydrolase [G3DSA:3.40.50.300] (2-186)
  IPR027417 P-loop containing nucleoside triphosphate hydrolase [SSF52540] (24-169)

Organism: NCBI:txid420281

pLDDT: mean 73.7, std 19.11, range [24.42, 94.5]